Protein AF-L8FRH4-F1 (afdb_monomer)

Foldseek 3Di:
DDDPDDDDDDDDDDDQVVQQVVLVVQQCVVCVVVVNNVDDFQDQVSRGDRPPCVVVDDDDDDDPPPCSLVRVQSRLVSCVVSVHDDDDDCPPCSCCVPPDDLVPDADDDPPDPRHDDDDLLVQDDALVSLLVVLCVVQPADPDDDCLVSVLVSQLLSQLVRLVCVVPVPDDPVNSVCLVVHDVVSSLVSCPPHPNNVSSPD

Structure (mmCIF, N/CA/C/O backbone):
data_AF-L8FRH4-F1
#
_entry.id   AF-L8FRH4-F1
#
loop_
_atom_site.group_PDB
_atom_site.id
_atom_site.type_symbol
_atom_site.label_atom_id
_atom_site.label_alt_id
_atom_site.label_comp_id
_atom_site.label_asym_id
_atom_site.label_entity_id
_atom_site.label_seq_id
_atom_site.pdbx_PDB_ins_code
_atom_site.Cartn_x
_atom_site.Cartn_y
_atom_site.Cartn_z
_atom_site.occupancy
_atom_site.B_iso_or_equiv
_atom_site.auth_seq_id
_atom_site.auth_comp_id
_atom_site.auth_asym_id
_atom_site.auth_atom_id
_atom_site.pdbx_PDB_model_num
ATOM 1 N N . SER A 1 1 ? -3.762 -0.281 49.188 1.00 48.38 1 SER A N 1
ATOM 2 C CA . SER A 1 1 ? -3.835 1.192 49.119 1.00 48.38 1 SER A CA 1
ATOM 3 C C . SER A 1 1 ? -3.535 1.611 47.685 1.00 48.38 1 SER A C 1
ATOM 5 O O . SER A 1 1 ? -2.410 1.413 47.249 1.00 48.38 1 SER A O 1
ATOM 7 N N . LYS A 1 2 ? -4.530 2.051 46.896 1.00 48.25 2 LYS A N 1
ATOM 8 C CA . LYS A 1 2 ? -4.264 2.587 45.548 1.00 48.25 2 LYS A CA 1
ATOM 9 C C . LYS A 1 2 ? -3.825 4.042 45.715 1.00 48.25 2 LYS A C 1
ATOM 11 O O . LYS A 1 2 ? -4.606 4.845 46.220 1.00 48.25 2 LYS A O 1
ATOM 16 N N . LEU A 1 3 ? -2.588 4.352 45.328 1.00 56.59 3 LEU A N 1
ATOM 17 C CA . LEU A 1 3 ? -2.083 5.722 45.231 1.00 56.59 3 LEU A CA 1
ATOM 18 C C . LEU A 1 3 ? -3.053 6.544 44.367 1.00 56.59 3 LEU A C 1
ATOM 20 O O . LEU A 1 3 ? -3.199 6.285 43.175 1.00 56.59 3 LEU A O 1
ATOM 24 N N . LYS A 1 4 ? -3.758 7.502 44.979 1.00 60.47 4 LYS A N 1
ATOM 25 C CA . LYS A 1 4 ? -4.548 8.508 44.258 1.00 60.47 4 LYS A CA 1
ATOM 26 C C . LYS A 1 4 ? -3.627 9.677 43.938 1.00 60.47 4 LYS A C 1
ATOM 28 O O . LYS A 1 4 ? -3.476 10.593 44.742 1.00 60.47 4 LYS A O 1
ATOM 33 N N . THR A 1 5 ? -2.992 9.627 42.778 1.00 64.50 5 THR A N 1
ATOM 34 C CA . THR A 1 5 ? -2.176 10.733 42.274 1.00 64.50 5 THR A CA 1
ATOM 35 C C . THR A 1 5 ? -3.086 11.711 41.533 1.00 64.50 5 THR A C 1
ATOM 37 O O . THR A 1 5 ? -3.782 11.321 40.598 1.00 64.50 5 THR A O 1
ATOM 40 N N . ARG A 1 6 ? -3.121 12.981 41.954 1.00 76.25 6 ARG A N 1
ATOM 41 C CA . ARG A 1 6 ? -3.832 14.047 41.231 1.00 76.25 6 ARG A CA 1
ATOM 42 C C . ARG A 1 6 ? -3.021 14.410 39.990 1.00 76.25 6 ARG A C 1
ATOM 44 O O . ARG A 1 6 ? -1.936 14.971 40.114 1.00 76.25 6 ARG A O 1
ATOM 51 N N . GLN A 1 7 ? -3.540 14.098 38.809 1.00 72.88 7 GLN A N 1
ATOM 52 C CA . GLN A 1 7 ? -2.925 14.506 37.552 1.00 72.88 7 GLN A CA 1
ATOM 53 C C . GLN A 1 7 ? -3.159 16.001 37.316 1.00 72.88 7 GLN A C 1
ATOM 55 O O . GLN A 1 7 ? -4.272 16.496 37.483 1.00 72.88 7 GLN A O 1
ATOM 60 N N . ILE A 1 8 ? -2.095 16.726 36.970 1.00 81.00 8 ILE A N 1
ATOM 61 C CA . ILE A 1 8 ? -2.138 18.180 36.753 1.00 81.00 8 ILE A CA 1
ATOM 62 C C . ILE A 1 8 ? -1.987 18.499 35.259 1.00 81.00 8 ILE A C 1
ATOM 64 O O . ILE A 1 8 ? -2.719 19.341 34.747 1.00 81.00 8 ILE A O 1
ATOM 68 N N . ARG A 1 9 ? -1.063 17.824 34.556 1.00 82.44 9 ARG A N 1
ATOM 69 C CA . ARG A 1 9 ? -0.807 17.910 33.102 1.00 82.44 9 ARG A CA 1
ATOM 70 C C . ARG A 1 9 ? -0.171 16.600 32.605 1.00 82.44 9 ARG A C 1
ATOM 72 O O . ARG A 1 9 ? 0.294 15.812 33.425 1.00 82.44 9 ARG A O 1
ATOM 79 N N . GLY A 1 10 ? -0.099 16.405 31.287 1.00 88.06 10 GLY A N 1
ATOM 80 C CA . GLY A 1 10 ? 0.594 15.275 30.650 1.00 88.06 10 GLY A CA 1
ATOM 81 C C . GLY A 1 10 ? -0.319 14.094 30.312 1.00 88.06 10 GLY A C 1
ATOM 82 O O . GLY A 1 10 ? -1.538 14.233 30.314 1.00 88.06 10 GLY A O 1
ATOM 83 N N . GLN A 1 11 ? 0.281 12.942 30.009 1.00 89.44 11 GLN A N 1
ATOM 84 C CA . GLN A 1 11 ? -0.436 11.736 29.585 1.00 89.44 11 GLN A CA 1
ATOM 85 C C . GLN A 1 11 ? -1.199 11.081 30.742 1.00 89.44 11 GLN A C 1
ATOM 87 O O . GLN A 1 11 ? -0.669 10.928 31.844 1.00 89.44 11 GLN A O 1
ATOM 92 N N . THR A 1 12 ? -2.432 10.661 30.463 1.00 89.38 12 THR A N 1
ATOM 93 C CA . THR A 1 12 ? -3.276 9.890 31.382 1.00 89.38 12 THR A CA 1
ATOM 94 C C . THR A 1 12 ? -3.222 8.419 31.007 1.00 89.38 12 THR A C 1
ATOM 96 O O . THR A 1 12 ? -3.372 8.074 29.838 1.00 89.38 12 THR A O 1
ATOM 99 N N . VAL A 1 13 ? -3.075 7.540 31.996 1.00 90.50 13 VAL A N 1
ATOM 100 C CA . VAL A 1 13 ? -3.270 6.100 31.800 1.00 90.50 13 VAL A CA 1
ATOM 101 C C . VAL A 1 13 ? -4.691 5.747 32.213 1.00 90.50 13 VAL A C 1
ATOM 103 O O . VAL A 1 13 ? -5.107 6.035 33.335 1.00 90.50 13 VAL A O 1
ATOM 106 N N . THR A 1 14 ? -5.425 5.105 31.312 1.00 92.88 14 THR A N 1
ATOM 107 C CA . THR A 1 14 ? -6.801 4.654 31.531 1.00 92.88 14 THR A CA 1
ATOM 108 C C . THR A 1 14 ? -6.961 3.199 31.085 1.00 92.88 14 THR A C 1
ATOM 110 O O . THR A 1 14 ? -6.046 2.611 30.505 1.00 92.88 14 THR A O 1
ATOM 113 N N . SER A 1 15 ? -8.099 2.581 31.391 1.00 94.81 15 SER A N 1
ATOM 114 C CA . SER A 1 15 ? -8.408 1.242 30.888 1.00 94.81 15 SER A CA 1
ATOM 115 C C . SER A 1 15 ? -8.890 1.311 29.437 1.00 94.81 15 SER A C 1
ATOM 117 O O . SER A 1 15 ? -9.538 2.278 29.042 1.00 94.81 15 SER A O 1
ATOM 119 N N . ALA A 1 16 ? -8.630 0.266 28.647 1.00 93.94 16 ALA A N 1
ATOM 120 C CA . ALA A 1 16 ? -9.078 0.219 27.253 1.00 93.94 16 ALA A CA 1
ATOM 121 C C . ALA A 1 16 ? -10.604 0.407 27.086 1.00 93.94 16 ALA A C 1
ATOM 123 O O . ALA A 1 16 ? -10.993 1.185 26.219 1.00 93.94 16 ALA A O 1
ATOM 124 N N . PRO A 1 17 ? -11.483 -0.188 27.925 1.00 96.25 17 PRO A N 1
ATOM 125 C CA . PRO A 1 17 ? -12.922 0.062 27.823 1.00 96.25 17 PRO A CA 1
ATOM 126 C C . PRO A 1 17 ? -13.312 1.516 28.100 1.00 96.25 17 PRO A C 1
ATOM 128 O O . PRO A 1 17 ? -14.238 2.026 27.475 1.00 96.25 17 PRO A O 1
ATOM 131 N N . LEU A 1 18 ? -12.622 2.187 29.031 1.00 96.12 18 LEU A N 1
ATOM 132 C CA . LEU A 1 18 ? -12.903 3.589 29.331 1.00 96.12 18 LEU A CA 1
ATOM 133 C C . LEU A 1 18 ? -12.416 4.493 28.194 1.00 96.12 18 LEU A C 1
ATOM 135 O O . LEU A 1 18 ? -13.183 5.337 27.750 1.00 96.12 18 LEU A O 1
ATOM 139 N N . LEU A 1 19 ? -11.216 4.240 27.655 1.00 96.38 19 LEU A N 1
ATOM 140 C CA . LEU A 1 19 ? -10.713 4.939 26.469 1.00 96.38 19 LEU A CA 1
ATOM 141 C C . LEU A 1 19 ? -11.666 4.786 25.279 1.00 96.38 19 LEU A C 1
ATOM 143 O O . LEU A 1 19 ? -12.035 5.774 24.657 1.00 96.38 19 LEU A O 1
ATOM 147 N N . ALA A 1 20 ? -12.103 3.560 24.981 1.00 97.31 20 ALA A N 1
ATOM 148 C CA . ALA A 1 20 ? -13.035 3.310 23.886 1.00 97.31 20 ALA A CA 1
ATOM 149 C C . ALA A 1 20 ? -14.359 4.063 24.079 1.00 97.31 20 ALA A C 1
ATOM 151 O O . ALA A 1 20 ? -14.899 4.603 23.113 1.00 97.31 20 ALA A O 1
ATOM 152 N N . ARG A 1 21 ? -14.864 4.142 25.319 1.00 97.50 21 ARG A N 1
ATOM 153 C CA . ARG A 1 21 ? -16.069 4.915 25.643 1.00 97.50 21 ARG A CA 1
ATOM 154 C C . ARG A 1 21 ? -15.860 6.412 25.415 1.00 97.50 21 ARG A C 1
ATOM 156 O O . ARG A 1 21 ? -16.662 7.018 24.717 1.00 97.50 21 ARG A O 1
ATOM 163 N N . GLU A 1 22 ? -14.778 6.975 25.949 1.00 97.19 22 GLU A N 1
ATOM 164 C CA . GLU A 1 22 ? -14.433 8.398 25.810 1.00 97.19 22 GLU A CA 1
ATOM 165 C C . GLU A 1 22 ? -14.269 8.798 24.338 1.00 97.19 22 GLU A C 1
ATOM 167 O O . GLU A 1 22 ? -14.835 9.796 23.898 1.00 97.19 22 GLU A O 1
ATOM 172 N N . VAL A 1 23 ? -13.563 7.984 23.546 1.00 97.44 23 VAL A N 1
ATOM 173 C CA . VAL A 1 23 ? -13.393 8.239 22.109 1.00 97.44 23 VAL A CA 1
ATOM 174 C C . VAL A 1 23 ? -14.716 8.093 21.355 1.00 97.44 23 VAL A C 1
ATOM 176 O O . VAL A 1 23 ? -14.996 8.880 20.459 1.00 97.44 23 VAL A O 1
ATOM 179 N N . THR A 1 24 ? -15.574 7.138 21.723 1.00 97.12 24 THR A N 1
ATOM 180 C CA . THR A 1 24 ? -16.900 6.989 21.094 1.00 97.12 24 THR A CA 1
ATOM 181 C C . THR A 1 24 ? -17.807 8.188 21.384 1.00 97.12 24 THR A C 1
ATOM 183 O O . THR A 1 24 ? -18.502 8.666 20.483 1.00 97.12 24 THR A O 1
ATOM 186 N N . GLU A 1 25 ? -17.800 8.685 22.625 1.00 97.25 25 GLU A N 1
ATOM 187 C CA . GLU A 1 25 ? -18.523 9.898 23.027 1.00 97.25 25 GLU A CA 1
ATOM 188 C C . GLU A 1 25 ? -18.024 11.105 22.213 1.00 97.25 25 GLU A C 1
ATOM 190 O O . GLU A 1 25 ? -18.827 11.751 21.536 1.00 97.25 25 GLU A O 1
ATOM 195 N N . PHE A 1 26 ? -16.704 11.317 22.163 1.00 97.50 26 PHE A N 1
ATOM 196 C CA . PHE A 1 26 ? -16.072 12.362 21.348 1.00 97.50 26 PHE A CA 1
ATOM 197 C C . PHE A 1 26 ? -16.442 12.254 19.860 1.00 97.50 26 PHE A C 1
ATOM 199 O O . PHE A 1 26 ? -16.903 13.224 19.260 1.00 97.50 26 PHE A O 1
ATOM 206 N N . ASN A 1 27 ? -16.322 11.064 19.265 1.00 97.56 27 ASN A N 1
ATOM 207 C CA . ASN A 1 27 ? -16.656 10.840 17.857 1.00 97.56 27 ASN A CA 1
ATOM 208 C C . ASN A 1 27 ? -18.128 11.139 17.562 1.00 97.56 27 ASN A C 1
ATOM 210 O O . ASN A 1 27 ? -18.445 11.663 16.497 1.00 97.56 27 ASN A O 1
ATOM 214 N N . THR A 1 28 ? -19.031 10.824 18.494 1.00 96.56 28 THR A N 1
ATOM 215 C CA . THR A 1 28 ? -20.467 11.105 18.350 1.00 96.56 28 THR A CA 1
ATOM 216 C C . THR A 1 28 ? -20.746 12.607 18.362 1.00 96.56 28 THR A C 1
ATOM 218 O O . THR A 1 28 ? -21.589 13.088 17.598 1.00 96.56 28 THR A O 1
ATOM 221 N N . GLU A 1 29 ? -20.065 13.355 19.229 1.00 96.88 29 GLU A N 1
ATOM 222 C CA . GLU A 1 29 ? -20.174 14.814 19.294 1.00 96.88 29 GLU A CA 1
ATOM 223 C C . GLU A 1 29 ? -19.614 15.471 18.029 1.00 96.88 29 GLU A C 1
ATOM 225 O O . GLU A 1 29 ? -20.302 16.293 17.417 1.00 96.88 29 GLU A O 1
ATOM 230 N N . GLU A 1 30 ? -18.437 15.044 17.568 1.00 97.88 30 GLU A N 1
ATOM 231 C CA . GLU A 1 30 ? -17.817 15.564 16.346 1.00 97.88 30 GLU A CA 1
ATOM 232 C C . GLU A 1 30 ? -18.623 15.220 15.089 1.00 97.88 30 GLU A C 1
ATOM 234 O O . GLU A 1 30 ? -18.858 16.095 14.254 1.00 97.88 30 GLU A O 1
ATOM 239 N N . ALA A 1 31 ? -19.150 13.995 14.985 1.00 96.94 31 ALA A N 1
ATOM 240 C CA . ALA A 1 31 ? -20.033 13.592 13.891 1.00 96.94 31 ALA A CA 1
ATOM 241 C C . ALA A 1 31 ? -21.267 14.500 13.790 1.00 96.94 31 ALA A C 1
ATOM 243 O O . ALA A 1 31 ? -21.667 14.886 12.689 1.00 96.94 31 ALA A O 1
ATOM 244 N N . LYS A 1 32 ? -21.860 14.883 14.930 1.00 96.50 32 LYS A N 1
ATOM 245 C CA . LYS A 1 32 ? -22.976 15.842 14.971 1.00 96.50 32 LYS A CA 1
ATOM 246 C C . LYS A 1 32 ? -22.515 17.248 14.599 1.00 96.50 32 LYS A C 1
ATOM 248 O O . LYS A 1 32 ? -23.153 17.888 13.767 1.00 96.50 32 LYS A O 1
ATOM 253 N N . ARG A 1 33 ? -21.408 17.717 15.183 1.00 97.25 33 ARG A N 1
ATOM 254 C CA . ARG A 1 33 ? -20.850 19.059 14.955 1.00 97.25 33 ARG A CA 1
ATOM 255 C C . ARG A 1 33 ? -20.497 19.296 13.485 1.00 97.25 33 ARG A C 1
ATOM 257 O O . ARG A 1 33 ? -20.708 20.395 12.978 1.00 97.25 33 ARG A O 1
ATOM 264 N N . LEU A 1 34 ? -19.983 18.270 12.810 1.00 97.12 34 LEU A N 1
ATOM 265 C CA . LEU A 1 34 ? -19.559 18.298 11.407 1.00 97.12 34 LEU A CA 1
ATOM 266 C C . LEU A 1 34 ? -20.636 17.804 10.428 1.00 97.12 34 LEU A C 1
ATOM 268 O O . LEU A 1 34 ? -20.374 17.739 9.230 1.00 97.12 34 LEU A O 1
ATOM 272 N N . ASN A 1 35 ? -21.838 17.468 10.911 1.00 96.62 35 ASN A N 1
ATOM 273 C CA . ASN A 1 35 ? -22.948 16.947 10.107 1.00 96.62 35 ASN A CA 1
ATOM 274 C C . ASN A 1 35 ? -22.578 15.697 9.271 1.00 96.62 35 ASN A C 1
ATOM 276 O O . ASN A 1 35 ? -22.924 15.585 8.094 1.00 96.62 35 ASN A O 1
ATOM 280 N N . ARG A 1 36 ? -21.866 14.745 9.891 1.00 95.69 36 ARG A N 1
ATOM 281 C CA . ARG A 1 36 ? -21.460 13.440 9.326 1.00 95.69 36 ARG A CA 1
ATOM 282 C C . ARG A 1 36 ? -21.995 12.272 10.183 1.00 95.69 36 ARG A C 1
ATOM 284 O O . ARG A 1 36 ? -21.198 11.490 10.700 1.00 95.69 36 ARG A O 1
ATOM 291 N N . PRO A 1 37 ? -23.325 12.122 10.361 1.00 90.81 37 PRO A N 1
ATOM 292 C CA . PRO A 1 37 ? -23.914 11.119 11.263 1.00 90.81 37 PRO A CA 1
ATOM 293 C C . PRO A 1 37 ? -23.633 9.656 10.877 1.00 90.81 37 PRO A C 1
ATOM 295 O O . PRO A 1 37 ? -23.763 8.768 11.711 1.00 90.81 37 PRO A O 1
ATOM 298 N N . GLN A 1 38 ? -23.242 9.408 9.630 1.00 89.31 38 GLN A N 1
ATOM 299 C CA . GLN A 1 38 ? -22.872 8.103 9.085 1.00 89.31 38 GLN A CA 1
ATOM 300 C C . GLN A 1 38 ? -21.382 7.758 9.252 1.00 89.31 38 GLN A C 1
ATOM 302 O O . GLN A 1 38 ? -20.936 6.745 8.721 1.00 89.31 38 GLN A O 1
ATOM 307 N N . HIS A 1 39 ? -20.589 8.597 9.928 1.00 90.50 39 HIS A N 1
ATOM 308 C CA . HIS A 1 39 ? -19.176 8.306 10.166 1.00 90.50 39 HIS A CA 1
ATOM 309 C C . HIS A 1 39 ? -19.017 7.060 11.051 1.00 90.50 39 HIS A C 1
ATOM 311 O O . HIS A 1 39 ? -19.551 6.998 12.159 1.00 90.50 39 HIS A O 1
ATOM 317 N N . ILE A 1 40 ? -18.243 6.087 10.568 1.00 92.69 40 ILE A N 1
ATOM 318 C CA . ILE A 1 40 ? -17.877 4.872 11.298 1.00 92.69 40 ILE A CA 1
ATOM 319 C C . ILE A 1 40 ? -16.362 4.901 11.492 1.00 92.69 40 ILE A C 1
ATOM 321 O O . ILE A 1 40 ? -15.607 4.786 10.529 1.00 92.69 40 ILE A O 1
ATOM 325 N N . ALA A 1 41 ? -15.910 5.045 12.737 1.00 94.62 41 ALA A N 1
ATOM 326 C CA . ALA A 1 41 ? -14.485 5.052 13.043 1.00 94.62 41 ALA A CA 1
ATOM 327 C C . ALA A 1 41 ? -13.870 3.659 12.844 1.00 94.62 41 ALA A C 1
ATOM 329 O O . ALA A 1 41 ? -14.470 2.637 13.191 1.00 94.62 41 ALA A O 1
ATOM 330 N N . ALA A 1 42 ? -12.644 3.622 12.319 1.00 95.44 42 ALA A N 1
ATOM 331 C CA . ALA A 1 42 ? -11.871 2.386 12.260 1.00 95.44 42 ALA A CA 1
ATOM 332 C C . ALA A 1 42 ? -11.451 2.030 13.686 1.00 95.44 42 ALA A C 1
ATOM 334 O O . ALA A 1 42 ? -11.430 2.896 14.564 1.00 95.44 42 ALA A O 1
ATOM 335 N N . LYS A 1 43 ? -11.119 0.768 13.935 1.00 96.44 43 LYS A N 1
ATOM 336 C CA . LYS A 1 43 ? -10.760 0.292 15.268 1.00 96.44 43 LYS A CA 1
ATOM 337 C C . LYS A 1 43 ? -9.411 -0.403 15.240 1.00 96.44 43 LYS A C 1
ATOM 339 O O . LYS A 1 43 ? -9.192 -1.325 14.457 1.00 96.44 43 LYS A O 1
ATOM 344 N N . LEU A 1 44 ? -8.537 -0.011 16.161 1.00 96.19 44 LEU A N 1
ATOM 345 C CA . LEU A 1 44 ? -7.306 -0.727 16.468 1.00 96.19 44 LEU A CA 1
ATOM 346 C C . LEU A 1 44 ? -7.513 -1.502 17.769 1.00 96.19 44 LEU A C 1
ATOM 348 O O . LEU A 1 44 ? -7.590 -0.918 18.845 1.00 96.19 44 LEU A O 1
ATOM 352 N N . VAL A 1 45 ? -7.607 -2.831 17.672 1.00 94.56 45 VAL A N 1
ATOM 353 C CA . VAL A 1 45 ? -7.850 -3.716 18.830 1.00 94.56 45 VAL A CA 1
ATOM 354 C C . VAL A 1 45 ? -9.074 -3.268 19.645 1.00 94.56 45 VAL A C 1
ATOM 356 O O . VAL A 1 45 ? -8.994 -3.041 20.847 1.00 94.56 45 VAL A O 1
ATOM 359 N N . ASP A 1 46 ? -10.212 -3.124 18.965 1.00 93.19 46 ASP A N 1
ATOM 360 C CA . ASP A 1 46 ? -11.509 -2.747 19.552 1.00 93.19 46 ASP A CA 1
ATOM 361 C C . ASP A 1 46 ? -11.586 -1.313 20.120 1.00 93.19 46 ASP A C 1
ATOM 363 O O . ASP A 1 46 ? -12.643 -0.898 20.596 1.00 93.19 46 ASP A O 1
ATOM 367 N N . VAL A 1 47 ? -10.512 -0.522 20.017 1.00 96.44 47 VAL A N 1
ATOM 368 C CA . VAL A 1 47 ? -10.511 0.910 20.345 1.00 96.44 47 VA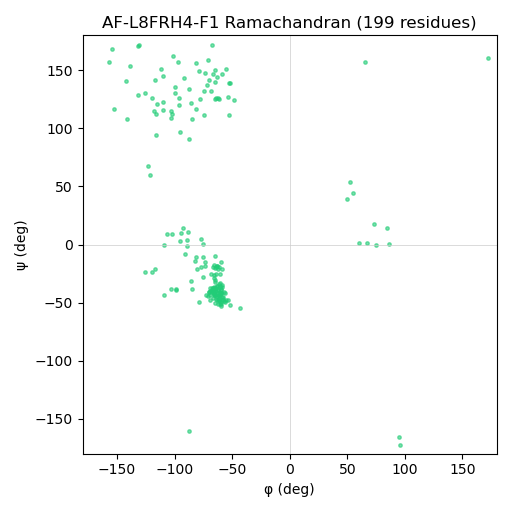L A CA 1
ATOM 369 C C . VAL A 1 47 ? -10.728 1.713 19.059 1.00 96.44 47 VAL A C 1
ATOM 371 O O . VAL A 1 47 ? -9.916 1.582 18.140 1.00 96.44 47 VAL A O 1
ATOM 374 N N . PRO A 1 48 ? -11.798 2.524 18.951 1.00 97.38 48 PRO A N 1
ATOM 375 C CA . PRO A 1 48 ? -12.009 3.371 17.784 1.00 97.38 48 PRO A CA 1
ATOM 376 C C . PRO A 1 48 ? -10.932 4.455 17.691 1.00 97.38 48 PRO A C 1
ATOM 378 O O . PRO A 1 48 ? -10.474 4.972 18.710 1.00 97.38 48 PRO A O 1
ATOM 381 N N . TYR A 1 49 ? -10.559 4.827 16.470 1.00 97.38 49 TYR A N 1
ATOM 382 C CA . TYR A 1 49 ? -9.801 6.052 16.232 1.00 97.38 49 TYR A CA 1
ATOM 383 C C . TYR A 1 49 ? -10.656 7.271 16.599 1.00 97.38 49 TYR A C 1
ATOM 385 O O . TYR A 1 49 ? -11.856 7.274 16.304 1.00 97.38 49 TYR A O 1
ATOM 393 N N . PRO A 1 50 ? -10.076 8.309 17.225 1.00 97.19 50 PRO A N 1
ATOM 394 C CA . PRO A 1 50 ? -10.719 9.613 17.303 1.00 97.19 50 PRO A CA 1
ATOM 395 C C . PRO A 1 50 ? -11.074 10.147 15.912 1.00 97.19 50 PRO A C 1
ATOM 397 O O . PRO A 1 50 ? -10.404 9.828 14.932 1.00 97.19 50 PRO A O 1
ATOM 400 N N . PHE A 1 51 ? -12.125 10.955 15.837 1.00 96.56 51 PHE A N 1
ATOM 401 C CA . PHE A 1 51 ? -12.728 11.420 14.592 1.00 96.56 51 PHE A CA 1
ATOM 402 C C . PHE A 1 51 ? -11.693 11.955 13.584 1.00 96.56 51 PHE A C 1
ATOM 404 O O . PHE A 1 51 ? -10.924 12.855 13.913 1.00 96.56 51 PHE A O 1
ATOM 411 N N . ASP A 1 52 ? -11.689 11.387 12.372 1.00 93.56 52 ASP A N 1
ATOM 412 C CA . ASP A 1 52 ? -10.777 11.671 11.246 1.00 93.56 52 ASP A CA 1
ATOM 413 C C . ASP A 1 52 ? -9.269 11.423 11.508 1.00 93.56 52 ASP A C 1
ATOM 415 O O . ASP A 1 52 ? -8.449 11.587 10.601 1.00 93.56 52 ASP A O 1
ATOM 419 N N . THR A 1 53 ? -8.870 10.959 12.698 1.00 95.81 53 THR A N 1
ATOM 420 C CA . THR A 1 53 ? -7.449 10.702 13.013 1.00 95.81 53 THR A CA 1
ATOM 421 C C . THR A 1 53 ? -6.904 9.428 12.373 1.00 95.81 53 THR A C 1
ATOM 423 O O . THR A 1 53 ? -5.689 9.236 12.330 1.00 95.81 53 THR A O 1
ATOM 426 N N . GLU A 1 54 ? -7.751 8.566 11.800 1.00 92.06 54 GLU A N 1
ATOM 427 C CA . GLU A 1 54 ? -7.281 7.426 11.003 1.00 92.06 54 GLU A CA 1
ATOM 428 C C . GLU A 1 54 ? -6.419 7.856 9.797 1.00 92.06 54 GLU A C 1
ATOM 430 O O . GLU A 1 54 ? -5.624 7.062 9.290 1.00 92.06 54 GLU A O 1
ATOM 435 N N . MET A 1 55 ? -6.539 9.116 9.361 1.00 91.44 55 MET A N 1
ATOM 436 C CA . MET A 1 55 ? -5.758 9.699 8.267 1.00 91.44 55 MET A CA 1
ATOM 437 C C . MET A 1 55 ? -4.363 10.174 8.706 1.00 91.44 55 MET A C 1
ATOM 439 O O . MET A 1 55 ? -3.524 10.460 7.855 1.00 91.44 55 MET A O 1
ATOM 443 N N . GLU A 1 56 ? -4.082 10.227 10.011 1.00 95.50 56 GLU A N 1
ATOM 444 C CA . GLU A 1 56 ? -2.827 10.752 10.577 1.00 95.50 56 GLU A CA 1
ATOM 445 C C . GLU A 1 56 ? -1.711 9.697 10.700 1.00 95.50 56 GLU A C 1
ATOM 447 O O . GLU A 1 56 ? -0.661 9.947 11.292 1.00 95.50 56 GLU A O 1
ATOM 452 N N . HIS A 1 57 ? -1.912 8.525 10.092 1.00 95.19 57 HIS A N 1
ATOM 453 C CA . HIS A 1 57 ? -1.056 7.341 10.191 1.00 95.19 57 HIS A CA 1
ATOM 454 C C . HIS A 1 57 ? -1.010 6.714 11.597 1.00 95.19 57 HIS A C 1
ATOM 456 O O . HIS A 1 57 ? -1.278 7.325 12.624 1.00 95.19 57 HIS A O 1
ATOM 462 N N . THR A 1 58 ? -0.668 5.427 11.659 1.00 95.31 58 THR A N 1
ATOM 463 C CA . THR A 1 58 ? -0.523 4.688 12.921 1.00 95.31 58 THR A CA 1
ATOM 464 C C . THR A 1 58 ? 0.786 3.922 12.929 1.00 95.31 58 THR A C 1
ATOM 466 O O . THR A 1 58 ? 1.066 3.149 12.015 1.00 95.31 58 THR A O 1
ATOM 469 N N . LEU A 1 59 ? 1.564 4.093 13.998 1.00 96.31 59 LEU A N 1
ATOM 470 C CA . LEU A 1 59 ? 2.785 3.334 14.236 1.00 96.31 59 LEU A CA 1
ATOM 471 C C . LEU A 1 59 ? 2.539 2.257 15.302 1.00 96.31 59 LEU A C 1
ATOM 473 O O . LEU A 1 59 ? 2.303 2.567 16.468 1.00 96.31 59 LEU A O 1
ATOM 477 N N . VAL A 1 60 ? 2.642 0.984 14.911 1.00 95.56 60 VAL A N 1
ATOM 478 C CA . VAL A 1 60 ? 2.532 -0.164 15.826 1.00 95.56 60 VAL A CA 1
ATOM 479 C C . VAL A 1 60 ? 3.929 -0.713 16.128 1.00 95.56 60 VAL A C 1
ATOM 481 O O . VAL A 1 60 ? 4.578 -1.293 15.259 1.00 95.56 60 VAL A O 1
ATOM 484 N N . VAL A 1 61 ? 4.391 -0.566 17.373 1.00 96.25 61 VAL A N 1
ATOM 485 C CA . VAL A 1 61 ? 5.729 -1.001 17.821 1.00 96.25 61 VAL A CA 1
ATOM 486 C C . VAL A 1 61 ? 5.612 -2.081 18.893 1.00 96.25 61 VAL A C 1
ATOM 488 O O . VAL A 1 61 ? 4.754 -2.018 19.767 1.00 96.25 61 VAL A O 1
ATOM 491 N N . GLY A 1 62 ? 6.498 -3.075 18.851 1.00 95.19 62 GLY A N 1
ATOM 492 C CA . GLY A 1 62 ? 6.572 -4.130 19.861 1.00 95.19 62 GLY A CA 1
ATOM 493 C C . GLY A 1 62 ? 7.548 -5.239 19.475 1.00 95.19 62 GLY A C 1
ATOM 494 O O . GLY A 1 62 ? 7.887 -5.395 18.299 1.00 95.19 62 GLY A O 1
ATOM 495 N N . GLY A 1 63 ? 7.998 -6.026 20.453 1.00 96.69 63 GLY A N 1
ATOM 496 C CA . GLY A 1 63 ? 8.894 -7.164 20.222 1.00 96.69 63 GLY A CA 1
ATOM 497 C C . GLY A 1 63 ? 8.237 -8.322 19.448 1.00 96.69 63 GLY A C 1
ATOM 498 O O . GLY A 1 63 ? 7.026 -8.308 19.193 1.00 96.69 63 GLY A O 1
ATOM 499 N N . PRO A 1 64 ? 9.007 -9.343 19.037 1.00 94.69 64 PRO A N 1
ATOM 500 C CA . PRO A 1 64 ? 8.442 -10.598 18.539 1.00 94.69 64 PRO A CA 1
ATOM 501 C C . PRO A 1 64 ? 7.432 -11.184 19.538 1.00 94.69 64 PRO A C 1
ATOM 503 O O . PRO A 1 64 ? 7.634 -11.103 20.746 1.00 94.69 64 PRO A O 1
ATOM 506 N N . GLY A 1 65 ? 6.313 -11.722 19.047 1.00 94.00 65 GLY A N 1
ATOM 507 C CA . GLY A 1 65 ? 5.263 -12.299 19.899 1.00 94.00 65 GLY A CA 1
ATOM 508 C C . GLY A 1 65 ? 4.376 -11.295 20.654 1.00 94.00 65 GLY A C 1
ATOM 509 O O . GLY A 1 65 ? 3.441 -11.712 21.326 1.00 94.00 65 GLY A O 1
ATOM 510 N N . SER A 1 66 ? 4.584 -9.979 20.515 1.00 95.88 66 SER A N 1
ATOM 511 C CA . SER A 1 66 ? 3.803 -8.962 21.247 1.00 95.88 66 SER A CA 1
ATOM 512 C C . SER A 1 66 ? 2.390 -8.700 20.697 1.00 95.88 66 SER A C 1
ATOM 514 O O . SER A 1 66 ? 1.736 -7.758 21.133 1.00 95.88 66 SER A O 1
ATOM 516 N N . GLY A 1 67 ? 1.937 -9.458 19.693 1.00 95.69 67 GLY A N 1
ATOM 517 C CA . GLY A 1 67 ? 0.595 -9.313 19.114 1.00 95.69 67 GLY A CA 1
ATOM 518 C C . GLY A 1 67 ? 0.430 -8.249 18.020 1.00 95.69 67 GLY A C 1
ATOM 519 O O . GLY A 1 67 ? -0.702 -7.947 17.663 1.00 95.69 67 GLY A O 1
ATOM 520 N N . LYS A 1 68 ? 1.509 -7.704 17.434 1.00 96.75 68 LYS A N 1
ATOM 521 C CA . LYS A 1 68 ? 1.412 -6.715 16.331 1.00 96.75 68 LYS A CA 1
ATOM 522 C C . LYS A 1 68 ? 0.557 -7.212 15.160 1.00 96.75 68 LYS A C 1
ATOM 524 O O . LYS A 1 68 ? -0.341 -6.513 14.714 1.00 96.75 68 LYS A O 1
ATOM 529 N N . THR A 1 69 ? 0.801 -8.443 14.715 1.00 95.62 69 THR A N 1
ATOM 530 C CA . THR A 1 69 ? 0.018 -9.093 13.656 1.00 95.62 69 THR A CA 1
ATOM 531 C C . THR A 1 69 ? -1.455 -9.214 14.029 1.00 95.62 69 THR A C 1
ATOM 533 O O . THR A 1 69 ? -2.310 -8.920 13.209 1.00 95.62 69 THR A O 1
ATOM 536 N N . VAL A 1 70 ? -1.757 -9.571 15.282 1.00 96.12 70 VAL A N 1
ATOM 537 C CA . VAL A 1 70 ? -3.138 -9.668 15.780 1.00 96.12 70 VAL A CA 1
ATOM 538 C C . VAL A 1 70 ? -3.822 -8.298 15.772 1.00 96.12 70 VAL A C 1
ATOM 540 O O . VAL A 1 70 ? -5.005 -8.198 15.457 1.00 96.12 70 VAL A O 1
ATOM 543 N N . ALA A 1 71 ? -3.088 -7.228 16.091 1.00 96.81 71 ALA A N 1
ATOM 544 C CA . ALA A 1 71 ? -3.614 -5.870 16.015 1.00 96.81 71 ALA A CA 1
ATOM 545 C C . ALA A 1 71 ? -3.926 -5.448 14.571 1.00 96.81 71 ALA A C 1
ATOM 547 O O . ALA A 1 71 ? -4.994 -4.890 14.326 1.00 96.81 71 ALA A O 1
ATOM 548 N N . LEU A 1 72 ? -3.039 -5.764 13.622 1.00 96.94 72 LEU A N 1
ATOM 549 C CA . LEU A 1 72 ? -3.259 -5.506 12.196 1.00 96.94 72 LEU A CA 1
ATOM 550 C C . LEU A 1 72 ? -4.401 -6.355 11.618 1.00 96.94 72 LEU A C 1
ATOM 552 O O . LEU A 1 72 ? -5.216 -5.821 10.875 1.00 96.94 72 LEU A O 1
ATOM 556 N N . ASP A 1 73 ? -4.525 -7.627 12.015 1.00 96.25 73 ASP A N 1
ATOM 557 C CA . ASP A 1 73 ? -5.651 -8.495 11.633 1.00 96.25 73 ASP A CA 1
ATOM 558 C C . ASP A 1 73 ? -6.994 -7.847 12.007 1.00 96.25 73 ASP A C 1
ATOM 560 O O . ASP A 1 73 ? -7.903 -7.760 11.182 1.00 96.25 73 ASP A O 1
ATOM 564 N N . LYS A 1 74 ? -7.113 -7.338 13.241 1.00 96.75 74 LYS A N 1
ATOM 565 C CA . LYS A 1 74 ? -8.325 -6.639 13.698 1.00 96.75 74 LYS A CA 1
ATOM 566 C C . LYS A 1 74 ? -8.568 -5.326 12.952 1.00 96.75 74 LYS A C 1
ATOM 568 O O . LYS A 1 74 ? -9.718 -4.999 12.671 1.00 96.75 74 LYS A O 1
ATOM 573 N N . LEU A 1 75 ? -7.507 -4.587 12.627 1.00 97.12 75 LEU A N 1
ATOM 574 C CA . LEU A 1 75 ? -7.622 -3.348 11.860 1.00 97.12 75 LEU A CA 1
ATOM 575 C C . LEU A 1 75 ? -8.129 -3.615 10.435 1.00 97.12 75 LEU A C 1
ATOM 577 O O . LEU A 1 75 ? -9.032 -2.9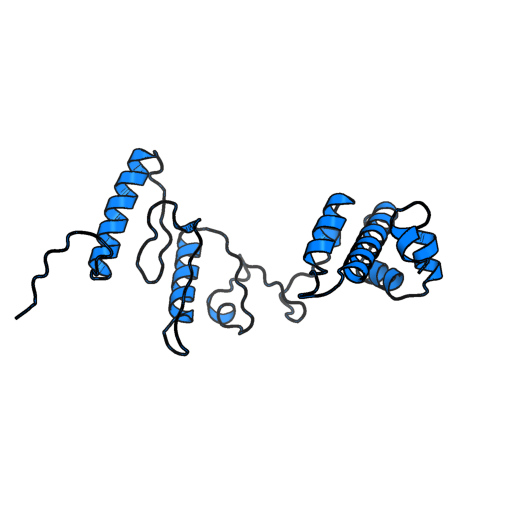18 9.983 1.00 97.12 75 LEU A O 1
ATOM 581 N N . ILE A 1 76 ? -7.618 -4.651 9.759 1.00 96.94 76 ILE A N 1
ATOM 582 C CA . ILE A 1 76 ? -8.088 -5.065 8.425 1.00 96.94 76 ILE A CA 1
ATOM 583 C C . ILE A 1 76 ? -9.584 -5.390 8.463 1.00 96.94 76 ILE A C 1
ATOM 585 O O . ILE A 1 76 ? -10.340 -4.884 7.634 1.00 96.94 76 ILE A O 1
ATOM 589 N N . LEU A 1 77 ? -10.035 -6.167 9.454 1.00 96.00 77 LEU A N 1
ATOM 590 C CA . LEU A 1 77 ? -11.461 -6.468 9.625 1.00 96.00 77 LEU A CA 1
ATOM 591 C C . LEU A 1 77 ? -12.294 -5.197 9.831 1.00 96.00 77 LEU A C 1
ATOM 593 O O . LEU A 1 77 ? -13.354 -5.062 9.228 1.00 96.00 77 LEU A O 1
ATOM 597 N N . SER A 1 78 ? -11.801 -4.244 10.627 1.00 96.19 78 SER A N 1
ATOM 598 C CA . SER A 1 78 ? -12.488 -2.966 10.837 1.00 96.19 78 SER A CA 1
ATOM 599 C C . SER A 1 78 ? -12.562 -2.110 9.568 1.00 96.19 78 SER A C 1
ATOM 601 O O . SER A 1 78 ? -13.573 -1.444 9.356 1.00 96.19 78 SER A O 1
ATOM 603 N N . ILE A 1 79 ? -11.522 -2.118 8.730 1.00 95.75 79 ILE A N 1
ATOM 604 C CA . ILE A 1 79 ? -11.511 -1.427 7.431 1.00 95.75 79 ILE A CA 1
ATOM 605 C C . ILE A 1 79 ? -12.544 -2.067 6.491 1.00 95.75 79 ILE A C 1
ATOM 607 O O . ILE A 1 79 ? -13.325 -1.351 5.866 1.00 95.75 79 ILE A O 1
ATOM 611 N N . ARG A 1 80 ? -12.620 -3.405 6.452 1.00 94.69 80 ARG A N 1
ATOM 612 C CA . ARG A 1 80 ? -13.630 -4.122 5.653 1.00 94.69 80 ARG A CA 1
ATOM 613 C C . ARG A 1 80 ? -15.055 -3.867 6.143 1.00 94.69 80 ARG A C 1
ATOM 615 O O . ARG A 1 80 ? -15.930 -3.637 5.319 1.00 94.69 80 ARG A O 1
ATOM 622 N N . GLU A 1 81 ? -15.286 -3.851 7.458 1.00 93.75 81 GLU A N 1
ATOM 623 C CA . GLU A 1 81 ? -16.597 -3.529 8.053 1.00 93.75 81 GLU A CA 1
ATOM 624 C C . GLU A 1 81 ? -17.078 -2.126 7.647 1.00 93.75 81 GLU A C 1
ATOM 626 O O . GLU A 1 81 ? -18.267 -1.918 7.414 1.00 93.75 81 GLU A O 1
ATOM 631 N N . ARG A 1 82 ? -16.148 -1.174 7.504 1.00 93.88 82 ARG A N 1
ATOM 632 C CA . ARG A 1 82 ? -16.428 0.182 7.007 1.00 93.88 82 ARG A CA 1
ATOM 633 C C . ARG A 1 82 ? -16.706 0.243 5.499 1.00 93.88 82 ARG A C 1
ATOM 635 O O . ARG A 1 82 ? -17.209 1.260 5.032 1.00 93.88 82 ARG A O 1
ATOM 642 N N . GLY A 1 83 ? -16.382 -0.808 4.743 1.00 93.75 83 GLY A N 1
ATOM 643 C CA . GLY A 1 83 ? -16.412 -0.800 3.278 1.00 93.75 83 GLY A CA 1
ATOM 644 C C . GLY A 1 83 ? -15.265 -0.006 2.644 1.00 93.75 83 GLY A C 1
ATOM 645 O O . GLY A 1 83 ? -15.346 0.358 1.470 1.00 93.75 83 GLY A O 1
ATOM 646 N N . ASP A 1 84 ? -14.207 0.275 3.407 1.00 94.88 84 ASP A N 1
ATOM 647 C CA . ASP A 1 84 ? -13.052 1.026 2.927 1.00 94.88 84 ASP A CA 1
ATOM 648 C C . ASP A 1 84 ? -12.086 0.135 2.137 1.00 94.88 84 ASP A C 1
ATOM 650 O O . ASP A 1 84 ? -12.016 -1.085 2.307 1.00 94.88 84 ASP A O 1
ATOM 654 N N . ARG A 1 85 ? -11.293 0.770 1.270 1.00 95.62 85 ARG A N 1
ATOM 655 C CA . ARG A 1 85 ? -10.228 0.110 0.507 1.00 95.62 85 ARG A CA 1
ATOM 656 C C . ARG A 1 85 ? -8.903 0.185 1.255 1.00 95.62 85 ARG A C 1
ATOM 658 O O . ARG A 1 85 ? -8.574 1.210 1.845 1.00 95.62 85 ARG A O 1
ATOM 665 N N . GLY A 1 86 ? -8.110 -0.877 1.159 1.00 94.94 86 GLY A N 1
ATOM 666 C CA . GLY A 1 86 ? -6.764 -0.934 1.720 1.00 94.94 86 GLY A CA 1
ATOM 667 C C . GLY A 1 86 ? -5.779 -1.610 0.774 1.00 94.94 86 GLY A C 1
ATOM 668 O O . GLY A 1 86 ? -6.161 -2.448 -0.037 1.00 94.94 86 GLY A O 1
ATOM 669 N N . ILE A 1 87 ? -4.503 -1.249 0.900 1.00 97.25 87 ILE A N 1
ATOM 670 C CA . ILE A 1 87 ? -3.383 -1.969 0.288 1.00 97.25 87 ILE A CA 1
ATOM 671 C C . ILE A 1 87 ? -2.619 -2.635 1.428 1.00 97.25 87 ILE A C 1
ATOM 673 O O . ILE A 1 87 ? -2.163 -1.955 2.349 1.00 97.25 87 ILE A O 1
ATOM 677 N N . VAL A 1 88 ? -2.482 -3.959 1.371 1.00 96.81 88 VAL A N 1
ATOM 678 C CA . VAL A 1 88 ? -1.764 -4.741 2.382 1.00 96.81 88 VAL A CA 1
ATOM 679 C C . VAL A 1 88 ? -0.474 -5.270 1.769 1.00 96.81 88 VAL A C 1
ATOM 681 O O . VAL A 1 88 ? -0.500 -6.074 0.843 1.00 96.81 88 VAL A O 1
ATOM 684 N N . TYR A 1 89 ? 0.664 -4.821 2.296 1.00 96.44 89 TYR A N 1
ATOM 685 C CA . TYR A 1 89 ? 1.966 -5.395 1.967 1.00 96.44 89 TYR A CA 1
ATOM 686 C C . TYR A 1 89 ? 2.219 -6.614 2.862 1.00 96.44 89 TYR A C 1
ATOM 688 O O . TYR A 1 89 ? 2.439 -6.461 4.064 1.00 96.44 89 TYR A O 1
ATOM 696 N N . ASP A 1 90 ? 2.156 -7.814 2.280 1.00 96.44 90 ASP A N 1
ATOM 697 C CA . ASP A 1 90 ? 2.162 -9.089 3.012 1.00 96.44 90 ASP A CA 1
ATOM 698 C C . ASP A 1 90 ? 3.309 -10.027 2.579 1.00 96.44 90 ASP A C 1
ATOM 700 O O . ASP A 1 90 ? 3.065 -11.074 1.977 1.00 96.44 90 ASP A O 1
ATOM 704 N N . PRO A 1 91 ? 4.579 -9.678 2.857 1.00 93.12 91 PRO A N 1
ATOM 705 C CA . PRO A 1 91 ? 5.724 -10.493 2.442 1.00 93.12 91 PRO A CA 1
ATOM 706 C C . PRO A 1 91 ? 5.782 -11.862 3.139 1.00 93.12 91 PRO A C 1
ATOM 708 O O . PRO A 1 91 ? 6.324 -12.807 2.580 1.00 93.12 91 PRO A O 1
ATOM 711 N N . GLU A 1 92 ? 5.210 -11.973 4.341 1.00 92.62 92 GLU A N 1
ATOM 712 C CA . GLU A 1 92 ? 5.208 -13.199 5.153 1.00 92.62 92 GLU A CA 1
ATOM 713 C C . GLU A 1 92 ? 3.934 -14.041 4.952 1.00 92.62 92 GLU A C 1
ATOM 715 O O . GLU A 1 92 ? 3.676 -14.959 5.732 1.00 92.62 92 GLU A O 1
ATOM 720 N N . LEU A 1 93 ? 3.099 -13.703 3.958 1.00 93.12 93 LEU A N 1
ATOM 721 C CA . LEU A 1 93 ? 1.839 -14.395 3.635 1.00 93.12 93 LEU A CA 1
ATOM 722 C C . LEU A 1 93 ? 0.936 -14.614 4.860 1.00 93.12 93 LEU A C 1
ATOM 724 O O . LEU A 1 93 ? 0.318 -15.664 5.046 1.00 93.12 93 LEU A O 1
ATOM 728 N N . THR A 1 94 ? 0.891 -13.623 5.739 1.00 95.06 94 THR A N 1
ATOM 729 C CA . 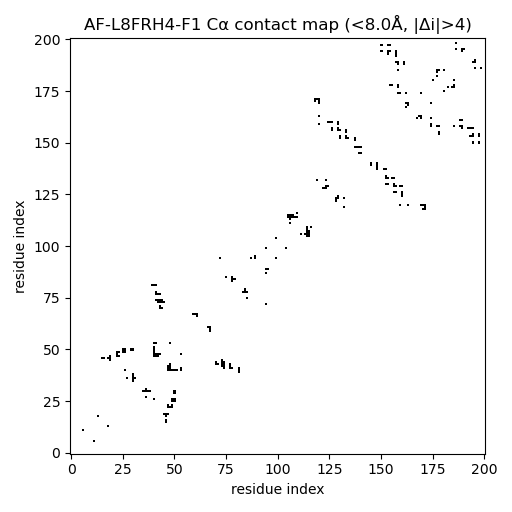THR A 1 94 ? 0.188 -13.678 7.018 1.00 95.06 94 THR A CA 1
ATOM 730 C C . THR A 1 94 ? -1.283 -13.292 6.889 1.00 95.06 94 THR A C 1
ATOM 732 O O . THR A 1 94 ? -2.120 -13.788 7.653 1.00 95.06 94 THR A O 1
ATOM 735 N N . PHE A 1 95 ? -1.597 -12.403 5.949 1.00 96.94 95 PHE A N 1
ATOM 736 C CA . PHE A 1 95 ? -2.915 -11.801 5.776 1.00 96.94 95 PHE A CA 1
ATOM 737 C C . PHE A 1 95 ? -3.681 -12.416 4.608 1.00 96.94 95 PHE A C 1
ATOM 739 O O . PHE A 1 95 ? -4.880 -12.652 4.757 1.00 96.94 95 PHE A O 1
ATOM 746 N N . ILE A 1 96 ? -3.011 -12.743 3.496 1.00 95.62 96 ILE A N 1
ATOM 747 C CA . ILE A 1 96 ? -3.650 -13.370 2.326 1.00 95.62 96 ILE A CA 1
ATOM 748 C C . ILE A 1 96 ? -4.464 -14.616 2.723 1.00 95.62 96 ILE A C 1
ATOM 750 O O . ILE A 1 96 ? -5.653 -14.642 2.415 1.00 95.62 96 ILE A O 1
ATOM 754 N N . PRO A 1 97 ? -3.930 -15.611 3.466 1.00 95.12 97 PRO A N 1
ATOM 755 C CA . PRO A 1 97 ? -4.696 -16.814 3.809 1.00 95.12 97 PRO A CA 1
ATOM 756 C C . PRO A 1 97 ? -5.923 -16.565 4.696 1.00 95.12 97 PRO A C 1
ATOM 758 O O . PRO A 1 97 ? -6.785 -17.433 4.797 1.00 95.12 97 PRO A O 1
ATOM 761 N N . LYS A 1 98 ? -5.976 -15.422 5.390 1.00 95.75 98 LYS A N 1
ATOM 762 C CA . LYS A 1 98 ? -7.043 -15.090 6.343 1.00 95.75 98 LYS A CA 1
ATOM 763 C C . LYS A 1 98 ? -8.112 -14.189 5.745 1.00 95.75 98 LYS A C 1
ATOM 765 O O . LYS A 1 98 ? -9.277 -14.326 6.101 1.00 95.75 98 LYS A O 1
ATOM 770 N N . HIS A 1 99 ? -7.699 -13.232 4.917 1.00 96.19 99 HIS A N 1
ATOM 771 C CA . HIS A 1 99 ? -8.543 -12.107 4.524 1.00 96.19 99 HIS A CA 1
ATOM 772 C C . HIS A 1 99 ? -8.838 -12.064 3.026 1.00 96.19 99 HIS A C 1
ATOM 774 O O . HIS A 1 99 ? -9.830 -11.444 2.666 1.00 96.19 99 HIS A O 1
ATOM 780 N N . PHE A 1 100 ? -8.038 -12.704 2.166 1.00 96.56 100 PHE A N 1
ATOM 781 C CA . PHE A 1 100 ? -8.240 -12.618 0.717 1.00 96.56 100 PHE A CA 1
ATOM 782 C C . PHE A 1 100 ? -9.595 -13.198 0.290 1.00 96.56 100 PHE A C 1
ATOM 784 O O . PHE A 1 100 ? -9.901 -14.357 0.576 1.00 96.56 100 PHE A O 1
ATOM 791 N N . ASP A 1 101 ? -10.361 -12.393 -0.437 1.00 96.50 101 ASP A N 1
ATOM 792 C CA . ASP A 1 101 ? -11.597 -12.769 -1.113 1.00 96.50 101 ASP A CA 1
ATOM 793 C C . ASP A 1 101 ? -11.430 -12.566 -2.633 1.00 96.50 101 ASP A C 1
ATOM 795 O O . ASP A 1 101 ? -11.263 -11.425 -3.072 1.00 96.50 101 ASP A O 1
ATOM 799 N N . PRO A 1 102 ? -11.466 -13.633 -3.456 1.00 96.00 102 PRO A N 1
ATOM 800 C CA . PRO A 1 102 ? -11.284 -13.519 -4.905 1.00 96.00 102 PRO A CA 1
ATOM 801 C C . PRO A 1 102 ? -12.373 -12.700 -5.612 1.00 96.00 102 PRO A C 1
ATOM 803 O O . PRO A 1 102 ? -12.140 -12.251 -6.733 1.00 96.00 102 PRO A O 1
ATOM 806 N N . GLU A 1 103 ? -13.534 -12.488 -4.987 1.00 96.19 103 GLU A N 1
ATOM 807 C CA . GLU A 1 103 ? -14.618 -11.692 -5.574 1.00 96.19 103 GLU A CA 1
ATOM 808 C C . GLU A 1 103 ? -14.390 -10.180 -5.409 1.00 96.19 103 GLU A C 1
ATOM 810 O O . GLU A 1 103 ? -14.970 -9.382 -6.149 1.00 96.19 103 GLU A O 1
ATOM 815 N N . THR A 1 104 ? -13.556 -9.761 -4.447 1.00 95.69 104 THR A N 1
ATOM 816 C CA . THR A 1 104 ? -13.361 -8.336 -4.118 1.00 95.69 104 THR A CA 1
ATOM 817 C C . THR A 1 104 ? -11.915 -7.863 -4.148 1.00 95.69 104 THR A C 1
ATOM 819 O O . THR A 1 104 ? -11.675 -6.662 -4.304 1.00 95.69 104 THR A O 1
ATOM 822 N N . ASP A 1 105 ? -10.954 -8.770 -3.985 1.00 97.31 105 ASP A N 1
ATOM 823 C CA . ASP A 1 105 ? -9.560 -8.433 -3.724 1.00 97.31 105 ASP A CA 1
ATOM 824 C C . ASP A 1 105 ? -8.657 -8.793 -4.911 1.00 97.31 105 ASP A C 1
ATOM 826 O O . ASP A 1 105 ? -8.894 -9.740 -5.658 1.00 97.31 105 ASP A O 1
ATOM 830 N N . VAL A 1 106 ? -7.561 -8.047 -5.058 1.00 96.56 106 VAL A N 1
ATOM 831 C CA . VAL A 1 106 ? -6.547 -8.279 -6.093 1.00 96.56 106 VAL A CA 1
ATOM 832 C C . VAL A 1 106 ? -5.210 -8.567 -5.422 1.00 96.56 106 VAL A C 1
ATOM 834 O O . VAL A 1 106 ? -4.729 -7.776 -4.611 1.00 96.56 106 VAL A O 1
ATOM 837 N N . ILE A 1 107 ? -4.593 -9.692 -5.781 1.00 96.75 107 ILE A N 1
ATOM 838 C CA . ILE A 1 107 ? -3.209 -10.007 -5.410 1.00 96.75 107 ILE A CA 1
ATOM 839 C C . ILE A 1 107 ? -2.293 -9.411 -6.473 1.00 96.75 107 ILE A C 1
ATOM 841 O O . ILE A 1 107 ? -2.543 -9.604 -7.652 1.00 96.75 107 ILE A O 1
ATOM 845 N N . ILE A 1 108 ? -1.223 -8.723 -6.071 1.00 95.25 108 ILE A N 1
ATOM 846 C CA . ILE A 1 108 ? -0.165 -8.271 -6.985 1.00 95.25 108 ILE A CA 1
ATOM 847 C C . ILE A 1 108 ? 1.127 -8.982 -6.586 1.00 95.25 108 ILE A C 1
ATOM 849 O O . ILE A 1 108 ? 1.833 -8.551 -5.673 1.00 95.25 108 ILE A O 1
ATOM 853 N N . ASN A 1 109 ? 1.405 -10.107 -7.244 1.00 94.62 109 ASN A N 1
ATOM 854 C CA . ASN A 1 109 ? 2.595 -10.923 -7.017 1.00 94.62 109 ASN A CA 1
ATOM 855 C C . ASN A 1 109 ? 2.946 -11.694 -8.303 1.00 94.62 109 ASN A C 1
ATOM 857 O O . ASN A 1 109 ? 2.171 -12.559 -8.702 1.00 94.62 109 ASN A O 1
ATOM 861 N N . PRO A 1 110 ? 4.114 -11.458 -8.933 1.00 92.38 110 PRO A N 1
ATOM 862 C CA . PRO A 1 110 ? 4.484 -12.129 -10.183 1.00 92.38 110 PRO A CA 1
ATOM 863 C C . PRO A 1 110 ? 4.670 -13.652 -10.054 1.00 92.38 110 PRO A C 1
ATOM 865 O O . PRO A 1 110 ? 4.816 -14.326 -11.068 1.00 92.38 110 PRO A O 1
ATOM 868 N N . PHE A 1 111 ? 4.685 -14.192 -8.832 1.00 92.50 111 PHE A N 1
ATOM 869 C CA . PHE A 1 111 ? 4.814 -15.625 -8.549 1.00 92.50 111 PHE A CA 1
ATOM 870 C C . PHE A 1 111 ? 3.507 -16.275 -8.069 1.00 92.50 111 PHE A C 1
ATOM 872 O O . PHE A 1 111 ? 3.534 -17.409 -7.594 1.00 92.50 111 PHE A O 1
ATOM 879 N N . ASP A 1 112 ? 2.382 -15.563 -8.138 1.00 94.38 112 ASP A N 1
ATOM 880 C CA . ASP A 1 112 ? 1.064 -16.078 -7.765 1.00 94.38 112 ASP A CA 1
ATOM 881 C C . ASP A 1 112 ? 0.162 -16.139 -9.000 1.00 94.38 112 ASP A C 1
ATOM 883 O O . ASP A 1 112 ? -0.114 -15.109 -9.612 1.00 94.38 112 ASP A O 1
ATOM 887 N N . ASP A 1 113 ? -0.334 -17.329 -9.345 1.00 94.81 113 ASP A N 1
ATOM 888 C CA . ASP A 1 113 ? -1.178 -17.551 -10.532 1.00 94.81 113 ASP A CA 1
ATOM 889 C C . ASP A 1 113 ? -2.495 -16.755 -10.504 1.00 94.81 113 ASP A C 1
ATOM 891 O O . ASP A 1 113 ? -3.130 -16.556 -11.539 1.00 94.81 113 ASP A O 1
ATOM 895 N N . ARG A 1 114 ? -2.927 -16.295 -9.323 1.00 95.25 114 ARG A N 1
ATOM 896 C CA . ARG A 1 114 ? -4.127 -15.458 -9.158 1.00 95.25 114 ARG A CA 1
ATOM 897 C C . ARG A 1 114 ? -3.853 -13.984 -9.449 1.00 95.25 114 ARG A C 1
ATOM 899 O O . ARG A 1 114 ? -4.799 -13.206 -9.558 1.00 95.25 114 ARG A O 1
ATOM 906 N N . SER A 1 115 ? -2.583 -13.580 -9.514 1.00 95.75 115 SER A N 1
ATOM 907 C CA . SER A 1 115 ? -2.201 -12.198 -9.789 1.00 95.75 115 SER A CA 1
ATOM 908 C C . SER A 1 115 ? -2.551 -11.843 -11.234 1.00 95.75 115 SER A C 1
ATOM 910 O O . SER A 1 115 ? -2.174 -12.576 -12.151 1.00 95.75 115 SER A O 1
ATOM 912 N N . PRO A 1 116 ? -3.199 -10.693 -11.491 1.00 92.94 116 PRO A N 1
ATOM 913 C CA . PRO A 1 116 ? -3.308 -10.200 -12.847 1.00 92.94 116 PRO A CA 1
ATOM 914 C C . PRO A 1 116 ? -1.912 -9.849 -13.366 1.00 92.94 116 PRO A C 1
ATOM 916 O O . PRO A 1 116 ? -1.018 -9.449 -12.609 1.00 92.94 116 PRO A O 1
ATOM 919 N N . SER A 1 117 ? -1.728 -9.969 -14.679 1.00 91.19 117 SER A N 1
ATOM 920 C CA . SER A 1 117 ? -0.543 -9.422 -15.331 1.00 91.19 117 SER A CA 1
ATOM 921 C C . SER A 1 117 ? -0.567 -7.902 -15.208 1.00 91.19 117 SER A C 1
ATOM 923 O O . SER A 1 117 ? -1.533 -7.255 -15.608 1.00 91.19 117 SER A O 1
ATOM 925 N N . TRP A 1 118 ? 0.506 -7.331 -14.673 1.00 92.44 118 TRP A N 1
ATOM 926 C CA . TRP A 1 118 ? 0.702 -5.889 -14.613 1.00 92.44 118 TRP A CA 1
ATOM 927 C C . TRP A 1 118 ? 1.828 -5.471 -15.561 1.00 92.44 118 TRP A C 1
ATOM 929 O O . TRP A 1 118 ? 2.807 -6.194 -15.744 1.00 92.44 118 TRP A O 1
ATOM 939 N N . SER A 1 119 ? 1.679 -4.295 -16.163 1.00 93.75 119 SER A N 1
ATOM 940 C CA . SER A 1 119 ? 2.661 -3.670 -17.042 1.00 93.75 119 SER A CA 1
ATOM 941 C C . SER A 1 119 ? 2.652 -2.162 -16.793 1.00 93.75 119 SER A C 1
ATOM 943 O O . SER A 1 119 ? 1.565 -1.592 -16.676 1.00 93.75 119 SER A O 1
ATOM 945 N N . PRO A 1 120 ? 3.811 -1.479 -16.784 1.00 94.75 120 PRO A N 1
ATOM 946 C CA . PRO A 1 120 ? 3.863 -0.027 -16.598 1.00 94.75 120 PRO A CA 1
ATOM 947 C C . PRO A 1 120 ? 3.134 0.750 -17.709 1.00 94.75 120 PRO A C 1
ATOM 949 O O . PRO A 1 120 ? 2.683 1.870 -17.484 1.00 94.75 120 PRO A O 1
ATOM 952 N N . PHE A 1 121 ? 2.926 0.132 -18.878 1.00 95.81 121 PHE A N 1
ATOM 953 C CA . PHE A 1 121 ? 2.112 0.684 -19.969 1.00 95.81 121 PHE A CA 1
ATOM 954 C C . PHE A 1 121 ? 0.617 0.813 -19.612 1.00 95.81 121 PHE A C 1
ATOM 956 O O . PHE A 1 121 ? -0.131 1.555 -20.262 1.00 95.81 121 PHE A O 1
ATOM 963 N N . PHE A 1 122 ? 0.151 0.113 -18.573 1.00 93.69 122 PHE A N 1
ATOM 964 C CA . PHE A 1 122 ? -1.210 0.276 -18.066 1.00 93.69 122 PHE A CA 1
ATOM 965 C C . PHE A 1 122 ? -1.370 1.570 -17.265 1.00 93.69 122 PHE A C 1
ATOM 967 O O . PHE A 1 122 ? -2.443 2.169 -17.348 1.00 93.69 122 PHE A O 1
ATOM 974 N N . ASP A 1 123 ? -0.296 2.056 -16.639 1.00 93.94 123 ASP A N 1
ATOM 975 C CA . ASP A 1 123 ? -0.326 3.202 -15.727 1.00 93.94 123 ASP A CA 1
ATOM 976 C C . ASP A 1 123 ? 0.106 4.519 -16.389 1.00 93.94 123 ASP A C 1
ATOM 978 O O . ASP A 1 123 ? -0.502 5.548 -16.116 1.00 93.94 123 ASP A O 1
ATOM 982 N N . ALA A 1 124 ? 1.115 4.503 -17.268 1.00 96.31 124 ALA A N 1
ATOM 983 C CA . ALA A 1 124 ? 1.630 5.710 -17.924 1.00 96.31 124 ALA A CA 1
ATOM 984 C C . ALA A 1 124 ? 1.084 5.886 -19.354 1.00 96.31 124 ALA A C 1
ATOM 986 O O . ALA A 1 124 ? 1.106 4.952 -20.168 1.00 96.31 124 ALA A O 1
ATOM 987 N N . LYS A 1 125 ? 0.581 7.087 -19.659 1.00 92.56 125 LYS A N 1
ATOM 988 C CA . LYS A 1 125 ? -0.013 7.479 -20.952 1.00 92.56 125 LYS A CA 1
ATOM 989 C C . LYS A 1 125 ? 0.715 8.630 -21.630 1.00 92.56 125 LYS A C 1
ATOM 991 O O . LYS A 1 125 ? 0.620 8.761 -22.844 1.00 92.56 125 LYS A O 1
ATOM 996 N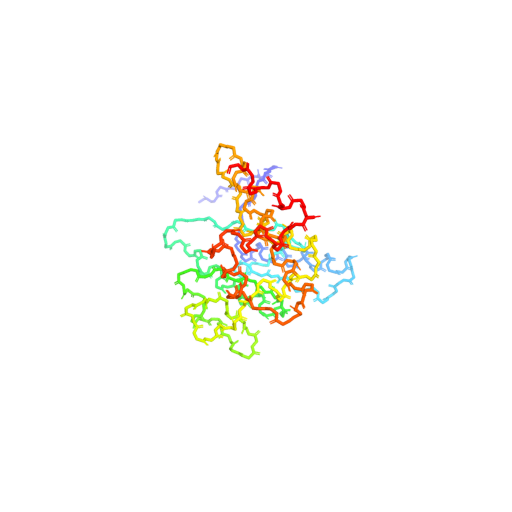 N . ASP A 1 126 ? 1.429 9.449 -20.868 1.00 94.81 126 ASP A N 1
ATOM 997 C CA . ASP A 1 126 ? 2.268 10.518 -21.399 1.00 94.81 126 ASP A CA 1
ATOM 998 C C . ASP A 1 126 ? 3.675 10.494 -20.790 1.00 94.81 126 ASP A C 1
ATOM 1000 O O . ASP A 1 126 ? 3.978 9.744 -19.858 1.00 94.81 126 ASP A O 1
ATOM 1004 N N . HIS A 1 127 ? 4.565 11.317 -21.343 1.00 93.38 127 HIS A N 1
ATOM 1005 C CA . HIS A 1 127 ? 5.961 11.378 -20.910 1.00 93.38 127 HIS A CA 1
ATOM 1006 C C . HIS A 1 127 ? 6.122 11.788 -19.432 1.00 93.38 127 HIS A C 1
ATOM 1008 O O . HIS A 1 127 ? 6.999 11.269 -18.744 1.00 93.38 127 HIS A O 1
ATOM 1014 N N . VAL A 1 128 ? 5.240 12.642 -18.902 1.00 95.88 128 VAL A N 1
ATOM 1015 C CA . VAL A 1 128 ? 5.288 13.071 -17.494 1.00 95.88 128 VAL A CA 1
ATOM 1016 C C . VAL A 1 128 ? 4.927 11.912 -16.566 1.00 95.88 128 VAL A C 1
ATOM 1018 O O . VAL A 1 128 ? 5.539 11.742 -15.508 1.00 95.88 128 VAL A O 1
ATOM 1021 N N . GLU A 1 129 ? 3.942 11.101 -16.941 1.00 97.31 129 GLU A N 1
ATOM 1022 C CA . GLU A 1 129 ? 3.583 9.886 -16.211 1.00 97.31 129 GLU A CA 1
ATOM 1023 C C . GLU A 1 129 ? 4.688 8.828 -16.279 1.00 97.31 129 GLU A C 1
ATOM 1025 O O . GLU A 1 129 ? 4.998 8.221 -15.250 1.00 97.31 129 GLU A O 1
ATOM 1030 N N . TRP A 1 130 ? 5.35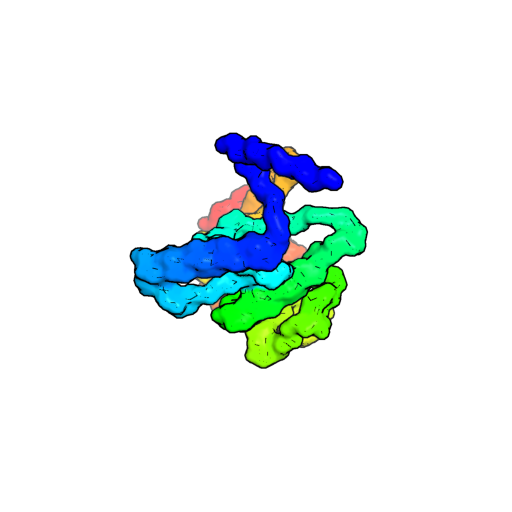3 8.672 -17.428 1.00 97.38 130 TRP A N 1
ATOM 1031 C CA . TRP A 1 130 ? 6.535 7.813 -17.554 1.00 97.38 130 TRP A CA 1
ATOM 1032 C C . TRP A 1 130 ? 7.687 8.263 -16.656 1.00 97.38 130 TRP A C 1
ATOM 1034 O O . TRP A 1 130 ? 8.278 7.433 -15.961 1.00 97.38 130 TRP A O 1
ATOM 1044 N N . ASP A 1 131 ? 7.966 9.565 -16.593 1.00 95.75 131 ASP A N 1
ATOM 1045 C CA . ASP A 1 131 ? 8.982 10.113 -15.693 1.00 95.75 131 ASP A CA 1
ATOM 1046 C C . ASP A 1 131 ? 8.624 9.858 -14.222 1.00 95.75 131 ASP A C 1
ATOM 1048 O O . ASP A 1 131 ? 9.479 9.433 -13.438 1.00 95.75 131 ASP A O 1
ATOM 1052 N N . ARG A 1 132 ? 7.360 10.052 -13.824 1.00 96.62 132 ARG A N 1
ATOM 1053 C CA . ARG A 1 132 ? 6.895 9.742 -12.457 1.00 96.62 132 ARG A CA 1
ATOM 1054 C C . ARG A 1 132 ? 7.054 8.258 -12.132 1.00 96.62 132 ARG A C 1
ATOM 1056 O O . ARG A 1 132 ? 7.564 7.918 -11.061 1.00 96.62 132 ARG A O 1
ATOM 1063 N N . LEU A 1 133 ? 6.659 7.383 -13.053 1.00 96.94 133 LEU A N 1
ATOM 1064 C CA . LEU A 1 133 ? 6.774 5.937 -12.892 1.00 96.94 133 LEU A CA 1
ATOM 1065 C C . LEU A 1 133 ? 8.246 5.507 -12.797 1.00 96.94 133 LEU A C 1
ATOM 1067 O O . LEU A 1 133 ? 8.599 4.715 -11.921 1.00 96.94 133 LEU A O 1
ATOM 1071 N N . ALA A 1 134 ? 9.135 6.107 -13.594 1.00 96.69 134 ALA A N 1
ATOM 1072 C CA . ALA A 1 134 ? 10.575 5.876 -13.518 1.00 96.69 134 ALA A CA 1
ATOM 1073 C C . ALA A 1 134 ? 11.159 6.261 -12.144 1.00 96.69 134 ALA A C 1
ATOM 1075 O O . ALA A 1 134 ? 11.949 5.506 -11.578 1.00 96.69 134 ALA A O 1
ATOM 1076 N N . HIS A 1 135 ? 10.744 7.382 -11.545 1.00 95.19 135 HIS A N 1
ATOM 1077 C CA . HIS A 1 135 ? 11.151 7.733 -10.172 1.00 95.19 135 HIS A CA 1
ATOM 1078 C C . HIS A 1 135 ? 10.606 6.747 -9.124 1.00 95.19 135 HIS A C 1
ATOM 1080 O O . HIS A 1 135 ? 11.238 6.496 -8.093 1.00 95.19 135 HIS A O 1
ATOM 1086 N N . GLY A 1 136 ? 9.438 6.159 -9.390 1.00 94.12 136 GLY A N 1
ATOM 1087 C CA . GLY A 1 136 ? 8.866 5.079 -8.593 1.00 94.12 136 GLY A CA 1
ATOM 1088 C C . GLY A 1 136 ? 9.724 3.811 -8.612 1.00 94.12 136 GLY A C 1
ATOM 1089 O O . GLY A 1 136 ? 10.012 3.274 -7.538 1.00 94.12 136 GLY A O 1
ATOM 1090 N N . LEU A 1 137 ? 10.148 3.377 -9.802 1.00 94.50 137 LEU A N 1
ATOM 1091 C CA . LEU A 1 137 ? 10.883 2.129 -10.040 1.00 94.50 137 LEU A CA 1
ATOM 1092 C C . LEU A 1 137 ? 12.372 2.219 -9.684 1.00 94.50 137 LEU A C 1
ATOM 1094 O O . LEU A 1 137 ? 12.901 1.368 -8.970 1.00 94.50 137 LEU A O 1
ATOM 1098 N N . PHE A 1 138 ? 13.053 3.258 -10.161 1.00 94.88 138 PHE A N 1
ATOM 1099 C CA . PHE A 1 138 ? 14.483 3.454 -9.947 1.00 94.88 138 PHE A CA 1
ATOM 1100 C C . PHE A 1 138 ? 14.662 4.378 -8.747 1.00 94.88 138 PHE A C 1
ATOM 1102 O O . PHE A 1 138 ? 14.539 5.593 -8.884 1.00 94.88 138 PHE A O 1
ATOM 1109 N N . LYS A 1 139 ? 14.897 3.825 -7.551 1.00 93.44 139 LYS A N 1
ATOM 1110 C CA . LYS A 1 139 ? 15.111 4.618 -6.327 1.00 93.44 139 LYS A CA 1
ATOM 1111 C C . LYS A 1 139 ? 16.489 5.272 -6.323 1.00 93.44 139 LYS A C 1
ATOM 1113 O O . LYS A 1 139 ? 17.447 4.691 -6.823 1.00 93.44 139 LYS A O 1
ATOM 1118 N N . ASP A 1 140 ? 16.580 6.456 -5.720 1.00 92.19 140 ASP A N 1
ATOM 1119 C CA . ASP A 1 140 ? 17.871 7.114 -5.514 1.00 92.19 140 ASP A CA 1
ATOM 1120 C C . ASP A 1 140 ? 18.807 6.232 -4.674 1.00 92.19 140 ASP A C 1
ATOM 1122 O O . ASP A 1 140 ? 18.349 5.505 -3.779 1.00 92.19 140 ASP A O 1
ATOM 1126 N N . PRO A 1 141 ? 20.125 6.291 -4.930 1.00 90.31 141 PRO A N 1
ATOM 1127 C CA . PRO A 1 141 ? 21.083 5.586 -4.102 1.00 90.31 141 PRO A CA 1
ATOM 1128 C C . PRO A 1 141 ? 21.047 6.149 -2.674 1.00 90.31 141 PRO A C 1
ATOM 1130 O O . PRO A 1 141 ? 20.888 7.349 -2.459 1.00 90.31 141 PRO A O 1
ATOM 1133 N N . LYS A 1 142 ? 21.232 5.280 -1.670 1.00 90.88 142 LYS A N 1
ATOM 1134 C CA . LYS A 1 142 ? 21.265 5.701 -0.253 1.00 90.88 142 LYS A CA 1
ATOM 1135 C C . LYS A 1 142 ? 22.395 6.699 0.042 1.00 90.88 142 LYS A C 1
ATOM 1137 O O . LYS A 1 142 ? 22.314 7.443 1.015 1.00 90.88 142 LYS A O 1
ATOM 1142 N N . SER A 1 143 ? 23.453 6.675 -0.763 1.00 91.12 143 SER A N 1
ATOM 1143 C CA . SER A 1 143 ? 24.576 7.606 -0.736 1.00 91.12 143 SER A CA 1
ATOM 1144 C C . SER A 1 143 ? 25.276 7.627 -2.099 1.00 91.12 143 SER A C 1
ATOM 1146 O O . SER A 1 143 ? 25.197 6.659 -2.853 1.00 91.12 143 SER A O 1
ATOM 1148 N N . GLY A 1 144 ? 25.994 8.712 -2.397 1.00 90.75 144 GLY A N 1
ATOM 1149 C CA . GLY A 1 144 ? 26.728 8.877 -3.657 1.00 90.75 144 GLY A CA 1
ATOM 1150 C C . GLY A 1 144 ? 25.955 9.649 -4.729 1.00 90.75 144 GLY A C 1
ATOM 1151 O O . GLY A 1 144 ? 24.911 10.236 -4.460 1.00 90.75 144 GLY A O 1
ATOM 1152 N N . ASP A 1 145 ? 26.522 9.684 -5.934 1.00 90.25 145 ASP A N 1
ATOM 1153 C CA . ASP A 1 145 ? 26.006 10.446 -7.075 1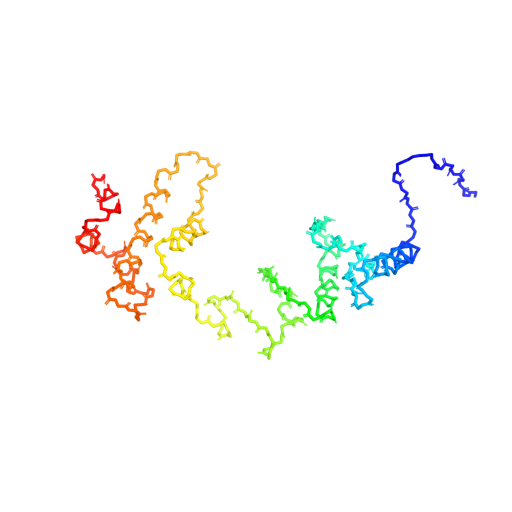.00 90.25 145 ASP A CA 1
ATOM 1154 C C . ASP A 1 145 ? 24.814 9.727 -7.750 1.00 90.25 145 ASP A C 1
ATOM 1156 O O . ASP A 1 145 ? 24.957 8.568 -8.159 1.00 90.25 145 ASP A O 1
ATOM 1160 N N . PRO A 1 146 ? 23.644 10.381 -7.905 1.00 93.31 146 PRO A N 1
ATOM 1161 C CA . PRO A 1 146 ? 22.485 9.804 -8.582 1.00 93.31 146 PRO A CA 1
ATOM 1162 C C . PRO A 1 146 ? 22.602 9.768 -10.115 1.00 93.31 146 PRO A C 1
ATOM 1164 O O . PRO A 1 146 ? 21.662 9.295 -10.757 1.00 93.31 146 PRO A O 1
ATOM 1167 N N . TYR A 1 147 ? 23.700 10.239 -10.719 1.00 93.00 147 TYR A N 1
ATOM 1168 C CA . TYR A 1 147 ? 23.883 10.331 -12.175 1.00 93.00 147 TYR A CA 1
ATOM 1169 C C . TYR A 1 147 ? 23.400 9.085 -12.933 1.00 93.00 147 TYR A C 1
ATOM 1171 O O . TYR A 1 147 ? 22.516 9.187 -13.783 1.00 93.00 147 TYR A O 1
ATOM 1179 N N . TRP A 1 148 ? 23.883 7.895 -12.564 1.00 91.62 148 TRP A N 1
ATOM 1180 C CA . TRP A 1 148 ? 23.500 6.642 -13.230 1.00 91.62 148 TRP A CA 1
ATOM 1181 C C . TRP A 1 148 ? 22.020 6.290 -13.060 1.00 91.62 148 TRP A C 1
ATOM 1183 O O . TRP A 1 148 ? 21.406 5.734 -13.968 1.00 91.62 148 TRP A O 1
ATOM 1193 N N . THR A 1 149 ? 21.422 6.655 -11.924 1.00 94.62 149 THR A N 1
ATOM 1194 C CA . THR A 1 149 ? 19.984 6.457 -11.688 1.00 94.62 149 THR A CA 1
ATOM 1195 C C . THR A 1 149 ? 19.167 7.402 -12.568 1.00 94.62 149 THR A C 1
ATOM 1197 O O . THR A 1 149 ? 18.184 6.987 -13.174 1.00 94.62 149 THR A O 1
ATOM 1200 N N . ASN A 1 150 ? 19.598 8.657 -12.709 1.00 94.38 150 ASN A N 1
ATOM 1201 C CA . ASN A 1 150 ? 18.933 9.645 -13.561 1.00 94.38 150 ASN A CA 1
ATOM 1202 C C . ASN A 1 150 ? 19.047 9.298 -1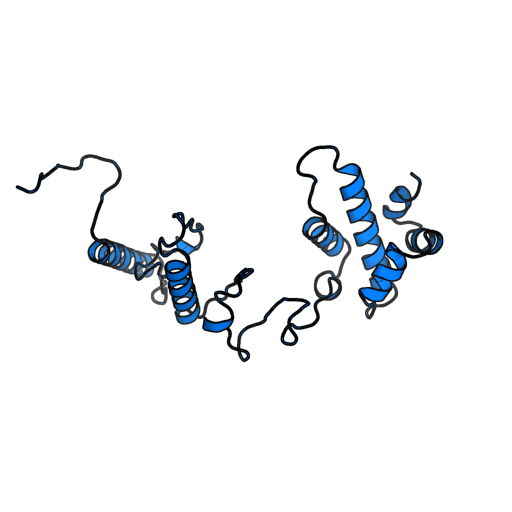5.051 1.00 94.38 150 ASN A C 1
ATOM 1204 O O . ASN A 1 150 ? 18.073 9.437 -15.795 1.00 94.38 150 ASN A O 1
ATOM 1208 N N . VAL A 1 151 ? 20.207 8.789 -15.473 1.00 93.19 151 VAL A N 1
ATOM 1209 C CA . VAL A 1 151 ? 20.418 8.234 -16.815 1.00 93.19 151 VAL A CA 1
ATOM 1210 C C . VAL A 1 151 ? 19.466 7.061 -17.062 1.00 93.19 151 VAL A C 1
ATOM 1212 O O . VAL A 1 151 ? 18.742 7.071 -18.056 1.00 93.19 151 VAL A O 1
ATOM 1215 N N . ALA A 1 152 ? 19.389 6.100 -16.134 1.00 93.94 152 ALA A N 1
ATOM 1216 C CA . ALA A 1 152 ? 18.490 4.952 -16.252 1.00 93.94 152 ALA A CA 1
ATOM 1217 C C . ALA A 1 152 ? 17.011 5.364 -16.327 1.00 93.94 152 ALA A C 1
ATOM 1219 O O . ALA A 1 152 ? 16.285 4.870 -17.188 1.00 93.94 152 ALA A O 1
ATOM 1220 N N . ARG A 1 153 ? 16.575 6.317 -15.488 1.00 95.69 153 ARG A N 1
ATOM 1221 C CA . ARG A 1 153 ? 15.212 6.878 -15.529 1.00 95.69 153 ARG A CA 1
ATOM 1222 C C . ARG A 1 153 ? 14.902 7.500 -16.886 1.00 95.69 153 ARG A C 1
ATOM 1224 O O . ARG A 1 153 ? 13.859 7.204 -17.460 1.00 95.69 153 ARG A O 1
ATOM 1231 N N . SER A 1 154 ? 15.821 8.318 -17.402 1.00 94.56 154 SER A N 1
ATOM 1232 C CA . SER A 1 154 ? 15.650 9.007 -18.685 1.00 94.56 154 SER A CA 1
ATOM 1233 C C . SER A 1 154 ? 15.565 8.017 -19.844 1.00 94.56 154 SER A C 1
ATOM 1235 O O . SER A 1 154 ? 14.662 8.120 -20.670 1.00 94.56 154 SER A O 1
ATOM 1237 N N . LEU A 1 155 ? 16.471 7.033 -19.889 1.00 94.44 155 LEU A N 1
ATOM 1238 C CA . LEU A 1 155 ? 16.456 5.987 -20.912 1.00 94.44 155 LEU A CA 1
ATOM 1239 C C . LEU A 1 155 ? 15.166 5.168 -20.847 1.00 94.44 155 LEU A C 1
ATOM 1241 O O . LEU A 1 155 ? 14.524 4.979 -21.877 1.00 94.44 155 LEU A O 1
ATOM 1245 N N . PHE A 1 156 ? 14.759 4.724 -19.657 1.00 96.38 156 PHE A N 1
ATOM 1246 C CA . PHE A 1 156 ? 13.530 3.954 -19.475 1.00 96.38 156 PHE A CA 1
ATOM 1247 C C . PHE A 1 156 ? 12.288 4.740 -19.913 1.00 96.38 156 PHE A C 1
ATOM 1249 O O . PHE A 1 156 ? 11.510 4.240 -20.724 1.00 96.38 156 PHE A O 1
ATOM 1256 N N . SER A 1 157 ? 12.138 5.974 -19.423 1.00 96.81 157 SER A N 1
ATOM 1257 C CA . SER A 1 157 ? 10.991 6.841 -19.711 1.00 96.81 157 SER A CA 1
ATOM 1258 C C . SER A 1 157 ? 10.857 7.121 -21.208 1.00 96.81 157 SER A C 1
ATOM 1260 O O . SER A 1 157 ? 9.826 6.814 -21.808 1.00 96.81 157 SER A O 1
ATOM 1262 N N . TRP A 1 158 ? 11.928 7.597 -21.855 1.00 95.94 158 TRP A N 1
ATOM 1263 C CA . TRP A 1 158 ? 11.888 7.899 -23.286 1.00 95.94 158 TRP A CA 1
ATOM 1264 C C . TRP A 1 158 ? 11.720 6.664 -24.158 1.00 95.94 158 TRP A C 1
ATOM 1266 O O . TRP A 1 158 ? 11.011 6.736 -25.157 1.00 95.94 158 TRP A O 1
ATOM 1276 N N . THR A 1 159 ? 12.338 5.539 -23.796 1.00 96.00 159 THR A N 1
ATOM 1277 C CA . THR A 1 159 ? 12.182 4.294 -24.559 1.00 96.00 159 THR A CA 1
ATOM 1278 C C . THR A 1 159 ? 10.731 3.842 -24.541 1.00 96.00 159 THR A C 1
ATOM 1280 O O . THR A 1 159 ? 10.153 3.611 -25.600 1.00 96.00 159 THR A O 1
ATOM 1283 N N . CYS A 1 160 ? 10.122 3.766 -23.357 1.00 97.19 160 CYS A N 1
ATOM 1284 C CA . CYS A 1 160 ? 8.742 3.313 -23.236 1.00 97.19 160 CYS A CA 1
ATOM 1285 C C . CYS A 1 160 ? 7.767 4.292 -23.900 1.00 97.19 160 CYS A C 1
ATOM 1287 O O . CYS A 1 160 ? 6.909 3.858 -24.664 1.00 97.19 160 CYS A O 1
ATOM 1289 N N . PHE A 1 161 ? 7.956 5.600 -23.702 1.00 96.75 161 PHE A N 1
ATOM 1290 C CA . PHE A 1 161 ? 7.128 6.623 -24.339 1.00 96.75 161 PHE A CA 1
ATOM 1291 C C . PHE A 1 161 ? 7.225 6.581 -25.873 1.00 96.75 161 PHE A C 1
ATOM 1293 O O . PHE A 1 161 ? 6.206 6.523 -26.553 1.00 96.75 161 PHE A O 1
ATOM 1300 N N . GLN A 1 162 ? 8.435 6.533 -26.444 1.00 95.69 162 GLN A N 1
ATOM 1301 C CA . GLN A 1 162 ? 8.612 6.479 -27.902 1.00 95.69 162 GLN A CA 1
ATOM 1302 C C . GLN A 1 162 ? 8.031 5.208 -28.523 1.00 95.69 162 GLN A C 1
ATOM 1304 O O . GLN A 1 162 ? 7.524 5.254 -29.643 1.00 95.69 162 GLN A O 1
ATOM 1309 N N . LEU A 1 163 ? 8.116 4.071 -27.829 1.00 96.12 163 LEU A N 1
ATOM 1310 C CA . LEU A 1 163 ? 7.498 2.840 -28.310 1.00 96.12 163 LEU A CA 1
ATOM 1311 C C . LEU A 1 163 ? 5.968 2.912 -28.236 1.00 96.12 163 LEU A C 1
ATOM 1313 O O . LEU A 1 163 ? 5.321 2.524 -29.201 1.00 96.12 163 LEU A O 1
ATOM 1317 N N . GLN A 1 164 ? 5.407 3.470 -27.159 1.00 96.75 164 GLN A N 1
ATOM 1318 C CA . GLN A 1 164 ? 3.961 3.659 -26.995 1.00 96.75 164 GLN A CA 1
ATOM 1319 C C . GLN A 1 164 ? 3.365 4.589 -28.063 1.00 96.75 164 GLN A C 1
ATOM 1321 O O . GLN A 1 164 ? 2.290 4.310 -28.586 1.00 96.75 164 GLN A O 1
ATOM 1326 N N . GLU A 1 165 ? 4.079 5.658 -28.429 1.00 95.12 165 GLU A N 1
ATOM 1327 C CA . GLU A 1 165 ? 3.665 6.583 -29.498 1.00 95.12 165 GLU A CA 1
ATOM 1328 C C . GLU A 1 165 ? 3.654 5.920 -30.884 1.00 95.12 165 GLU A C 1
ATOM 1330 O O . GLU A 1 165 ? 2.895 6.314 -31.770 1.00 95.12 165 GLU A O 1
ATOM 1335 N N . ARG A 1 166 ? 4.513 4.915 -31.096 1.00 94.94 166 ARG A N 1
ATOM 1336 C CA . ARG A 1 166 ? 4.589 4.161 -32.357 1.00 94.94 166 ARG A CA 1
ATOM 1337 C C . ARG A 1 166 ? 3.579 3.024 -32.408 1.00 94.94 166 ARG A C 1
ATOM 1339 O O . ARG A 1 166 ? 3.034 2.753 -33.476 1.00 94.94 166 ARG A O 1
ATOM 1346 N N . ASP A 1 167 ? 3.367 2.361 -31.278 1.00 96.12 167 ASP A N 1
ATOM 1347 C CA . ASP A 1 167 ? 2.432 1.258 -31.122 1.00 96.12 167 ASP A CA 1
ATOM 1348 C C . ASP A 1 167 ? 1.718 1.340 -29.759 1.00 96.12 167 ASP A C 1
ATOM 1350 O O . ASP A 1 167 ? 2.310 1.019 -28.723 1.00 96.12 167 ASP A O 1
ATOM 1354 N N . PRO A 1 168 ? 0.421 1.698 -29.740 1.00 93.06 168 PRO A N 1
ATOM 1355 C CA . PRO A 1 168 ? -0.391 1.696 -28.524 1.00 93.06 168 PRO A CA 1
ATOM 1356 C C . PRO A 1 168 ? -0.514 0.324 -27.840 1.00 93.06 168 PRO A C 1
ATOM 1358 O O . PRO A 1 168 ? -0.953 0.259 -26.689 1.00 93.06 168 PRO A O 1
ATOM 1361 N N . HIS A 1 169 ? -0.169 -0.765 -28.534 1.00 94.88 169 HIS A N 1
ATOM 1362 C CA . HIS A 1 169 ? -0.219 -2.139 -28.034 1.00 94.88 169 HIS A CA 1
ATOM 1363 C C . HIS A 1 169 ? 1.148 -2.702 -27.628 1.00 94.88 169 HIS A C 1
ATOM 1365 O O . HIS A 1 169 ? 1.229 -3.892 -27.311 1.00 94.88 169 HIS A O 1
ATOM 1371 N N . VAL A 1 170 ? 2.196 -1.868 -27.588 1.00 96.44 170 VAL A N 1
ATOM 1372 C CA . VAL A 1 170 ? 3.535 -2.294 -27.171 1.00 96.44 170 VAL A CA 1
ATOM 1373 C C . VAL A 1 170 ? 3.515 -3.016 -25.820 1.00 96.44 170 VAL A C 1
ATOM 1375 O O . VAL A 1 170 ? 2.842 -2.628 -24.858 1.00 96.44 170 VAL A O 1
ATOM 1378 N N . THR A 1 171 ? 4.303 -4.080 -25.742 1.00 95.81 171 THR A N 1
ATOM 1379 C CA . THR A 1 171 ? 4.464 -4.892 -24.537 1.00 95.81 171 THR A CA 1
ATOM 1380 C C . THR A 1 171 ? 5.706 -4.500 -23.735 1.00 95.81 171 THR A C 1
ATOM 1382 O O . THR A 1 171 ? 6.695 -3.984 -24.260 1.00 95.81 171 THR A O 1
ATOM 1385 N N . LEU A 1 172 ? 5.701 -4.819 -22.436 1.00 95.12 172 LEU A N 1
ATOM 1386 C CA . LEU A 1 172 ? 6.895 -4.661 -21.602 1.00 95.12 172 LEU A CA 1
ATOM 1387 C C . LEU A 1 172 ? 8.076 -5.487 -22.136 1.00 95.12 172 LEU A C 1
ATOM 1389 O O . LEU A 1 172 ? 9.205 -5.014 -22.101 1.00 95.12 172 LEU A O 1
ATOM 1393 N N . ASP A 1 173 ? 7.828 -6.685 -22.668 1.00 95.88 173 ASP A N 1
ATOM 1394 C CA . ASP A 1 173 ? 8.878 -7.530 -23.246 1.00 95.88 173 ASP A CA 1
ATOM 1395 C C . ASP A 1 173 ? 9.569 -6.859 -24.445 1.00 95.88 173 ASP A C 1
ATOM 1397 O O . ASP A 1 173 ? 10.795 -6.862 -24.543 1.00 95.88 173 ASP A O 1
ATOM 1401 N N . GLU A 1 174 ? 8.809 -6.203 -25.324 1.00 95.69 174 GLU A N 1
ATOM 1402 C CA . GLU A 1 174 ? 9.381 -5.428 -26.429 1.00 95.69 174 GLU A CA 1
ATOM 1403 C C . GLU A 1 174 ? 10.224 -4.258 -25.924 1.00 95.69 174 GLU A C 1
ATOM 1405 O O . GLU A 1 174 ? 11.356 -4.086 -26.378 1.00 95.69 174 GLU A O 1
ATOM 1410 N N . ALA A 1 175 ? 9.732 -3.499 -24.942 1.00 96.19 175 ALA A N 1
ATOM 1411 C CA . ALA A 1 175 ? 10.504 -2.413 -24.340 1.00 96.19 175 ALA A CA 1
ATOM 1412 C C . ALA A 1 175 ? 11.811 -2.915 -23.700 1.00 96.19 175 ALA A C 1
ATOM 1414 O O . ALA A 1 175 ? 12.872 -2.317 -23.889 1.00 96.19 175 ALA A O 1
ATOM 1415 N N . LEU A 1 176 ? 11.767 -4.053 -23.001 1.00 95.44 176 LEU A N 1
ATOM 1416 C CA . LEU A 1 176 ? 12.951 -4.686 -22.416 1.00 95.44 176 LEU A CA 1
ATOM 1417 C C . LEU A 1 176 ? 13.939 -5.159 -23.491 1.00 95.44 176 LEU A C 1
ATOM 1419 O O . LEU A 1 176 ? 15.146 -4.989 -23.313 1.00 95.44 176 LEU A O 1
ATOM 1423 N N . ARG A 1 177 ? 13.460 -5.679 -24.630 1.00 95.75 177 ARG A N 1
ATOM 1424 C CA . ARG A 1 177 ? 14.318 -6.027 -25.775 1.00 95.75 177 ARG A CA 1
ATOM 1425 C C . ARG A 1 177 ? 15.052 -4.810 -26.346 1.00 95.75 177 ARG A C 1
ATOM 1427 O O . ARG A 1 177 ? 16.200 -4.960 -26.752 1.00 95.75 177 ARG A O 1
ATOM 1434 N N . PHE A 1 178 ? 14.453 -3.617 -26.332 1.00 94.88 178 PHE A N 1
ATOM 1435 C CA . PHE A 1 178 ? 15.160 -2.378 -26.692 1.00 94.88 178 PHE A CA 1
ATOM 1436 C C . PHE A 1 178 ? 16.185 -1.955 -25.632 1.00 94.88 178 PHE A C 1
ATOM 1438 O O . PHE A 1 178 ? 17.305 -1.588 -25.982 1.00 94.88 178 PHE A O 1
ATOM 1445 N N . LEU A 1 179 ? 15.824 -2.015 -24.346 1.00 94.50 179 LEU A N 1
ATOM 1446 C CA . LEU A 1 179 ? 16.678 -1.558 -23.241 1.00 94.50 179 LEU A CA 1
ATOM 1447 C C . LEU A 1 179 ? 17.908 -2.449 -23.013 1.00 94.50 179 LEU A C 1
ATOM 1449 O O . LEU A 1 179 ? 18.979 -1.942 -22.691 1.00 94.50 179 LEU A O 1
ATOM 1453 N N . PHE A 1 180 ? 17.757 -3.764 -23.178 1.00 94.50 180 PHE A N 1
ATOM 1454 C CA . PHE A 1 180 ? 18.809 -4.756 -22.918 1.00 94.50 180 PHE A CA 1
ATOM 1455 C C . PHE A 1 180 ? 19.374 -5.404 -24.193 1.00 94.50 180 PHE A C 1
ATOM 1457 O O . PHE A 1 180 ? 20.257 -6.258 -24.113 1.00 94.50 180 PHE A O 1
ATOM 1464 N N . GLY A 1 181 ? 18.862 -5.020 -25.364 1.00 92.12 181 GLY A N 1
ATOM 1465 C CA . GLY A 1 181 ? 19.321 -5.495 -26.667 1.00 92.12 181 GLY A CA 1
ATOM 1466 C C . GLY A 1 181 ? 20.476 -4.673 -27.256 1.00 92.12 181 GLY A C 1
ATOM 1467 O O . GLY A 1 181 ? 21.189 -3.965 -26.542 1.00 92.12 181 GLY A O 1
ATOM 1468 N N . PRO A 1 182 ? 20.697 -4.760 -28.583 1.00 92.94 182 PRO A N 1
ATOM 1469 C CA . PRO A 1 182 ? 21.772 -4.037 -29.253 1.00 92.94 182 PRO A CA 1
ATOM 1470 C C . PRO A 1 182 ? 21.615 -2.521 -29.118 1.00 92.94 182 PRO A C 1
ATOM 1472 O O . PRO A 1 182 ? 20.614 -1.941 -29.543 1.00 92.94 182 PRO A O 1
ATOM 1475 N N . THR A 1 183 ? 22.649 -1.848 -28.618 1.00 89.25 183 THR A N 1
ATOM 1476 C CA . THR A 1 183 ? 22.556 -0.429 -28.246 1.00 89.25 183 THR A CA 1
ATOM 1477 C C . THR A 1 183 ? 22.279 0.502 -29.427 1.00 89.25 183 THR A C 1
ATOM 1479 O O . THR A 1 183 ? 21.660 1.547 -29.261 1.00 89.25 183 THR A O 1
ATOM 1482 N N . GLN A 1 184 ? 22.644 0.097 -30.646 1.00 89.88 184 GLN A N 1
ATOM 1483 C CA . GLN A 1 184 ? 22.327 0.845 -31.863 1.00 89.88 184 GLN A CA 1
ATOM 1484 C C . GLN A 1 184 ? 20.812 1.004 -32.084 1.00 89.88 184 GLN A C 1
ATOM 1486 O O . GLN A 1 184 ? 20.379 2.053 -32.559 1.00 89.88 184 GLN A O 1
ATOM 1491 N N . GLN A 1 185 ? 20.006 -0.002 -31.729 1.00 88.38 185 GLN A N 1
ATOM 1492 C CA . GLN A 1 185 ? 18.546 0.060 -31.873 1.00 88.38 185 GLN A CA 1
ATOM 1493 C C . GLN A 1 185 ? 17.945 1.067 -30.891 1.00 88.38 185 GLN A C 1
ATOM 1495 O O . GLN A 1 185 ? 17.117 1.892 -31.275 1.00 88.38 185 GLN A O 1
ATOM 1500 N N . LEU A 1 186 ? 18.423 1.045 -29.645 1.00 90.06 186 LEU A N 1
ATOM 1501 C CA . LEU A 1 186 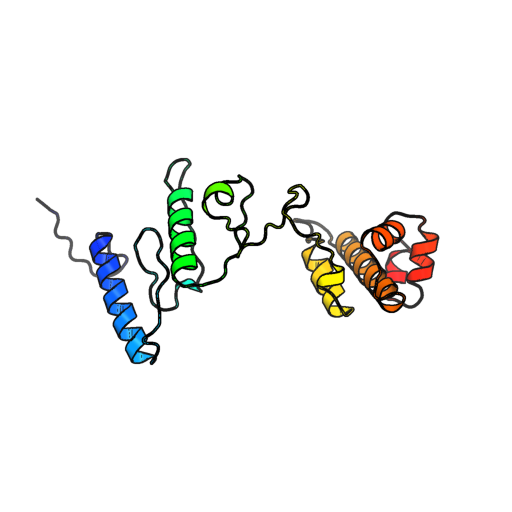? 18.053 2.019 -28.624 1.00 90.06 186 LEU A CA 1
ATOM 1502 C C . LEU A 1 186 ? 18.456 3.442 -29.039 1.00 90.06 186 LEU A C 1
ATOM 1504 O O . LEU A 1 186 ? 17.642 4.359 -28.990 1.00 90.06 186 LEU A O 1
ATOM 1508 N N . ALA A 1 187 ? 19.685 3.622 -29.527 1.00 89.00 187 ALA A N 1
ATOM 1509 C CA . ALA A 1 187 ? 20.181 4.914 -29.995 1.00 89.00 187 ALA A CA 1
ATOM 1510 C C . ALA A 1 187 ? 19.311 5.494 -31.120 1.00 89.00 187 ALA A C 1
ATOM 1512 O O . ALA A 1 187 ? 18.960 6.670 -31.078 1.00 89.00 187 ALA A O 1
ATOM 1513 N N . GLN A 1 188 ? 18.936 4.663 -32.100 1.00 89.81 188 GLN A N 1
ATOM 1514 C CA . GLN A 1 188 ? 18.062 5.048 -33.212 1.00 89.81 188 GLN A CA 1
ATOM 1515 C C . GLN A 1 188 ? 16.647 5.407 -32.751 1.00 89.81 188 GLN A C 1
ATOM 1517 O O . GLN A 1 188 ? 16.058 6.355 -33.270 1.00 89.81 188 GLN A O 1
ATOM 1522 N N . LEU A 1 189 ? 16.099 4.667 -31.784 1.00 90.62 189 LEU A N 1
ATOM 1523 C CA . LEU A 1 189 ? 14.788 4.952 -31.202 1.00 90.62 189 LEU A CA 1
ATOM 1524 C C . LEU A 1 189 ? 14.763 6.324 -30.515 1.00 90.62 189 LEU A C 1
ATOM 1526 O O . LEU A 1 189 ? 13.773 7.040 -30.630 1.00 90.62 189 LEU A O 1
ATOM 1530 N N . LEU A 1 190 ? 15.850 6.685 -29.833 1.00 90.56 190 LEU A N 1
ATOM 1531 C CA . LEU A 1 190 ? 15.923 7.874 -28.987 1.00 90.56 190 LEU A CA 1
ATOM 1532 C C . LEU A 1 190 ? 16.376 9.149 -29.714 1.00 90.56 190 LEU A C 1
ATOM 1534 O O . LEU A 1 190 ? 16.432 10.205 -29.079 1.00 90.56 190 LEU A O 1
ATOM 1538 N N . VAL A 1 191 ? 16.696 9.097 -31.012 1.00 89.06 191 VAL A N 1
ATOM 1539 C CA . VAL A 1 191 ? 17.126 10.280 -31.783 1.00 89.06 191 VAL A CA 1
ATOM 1540 C C . VAL A 1 191 ? 16.105 11.416 -31.647 1.00 89.06 191 VAL A C 1
ATOM 1542 O O . VAL A 1 191 ? 14.923 11.235 -31.918 1.00 89.06 191 VAL A O 1
ATOM 1545 N N . GLY A 1 192 ? 16.573 12.604 -31.251 1.00 79.56 192 GLY A N 1
ATOM 1546 C CA . GLY A 1 192 ? 15.727 13.794 -31.082 1.00 79.56 192 GLY A CA 1
ATOM 1547 C C . GLY A 1 192 ? 15.056 13.924 -29.709 1.00 79.56 192 GLY A C 1
ATOM 1548 O O . GLY A 1 192 ? 14.366 14.912 -29.473 1.00 79.56 192 GLY A O 1
ATOM 1549 N N . THR A 1 193 ? 15.284 12.978 -28.793 1.00 82.56 193 THR A N 1
ATOM 1550 C CA . THR A 1 193 ? 14.815 13.040 -27.397 1.00 82.56 193 THR A CA 1
ATOM 1551 C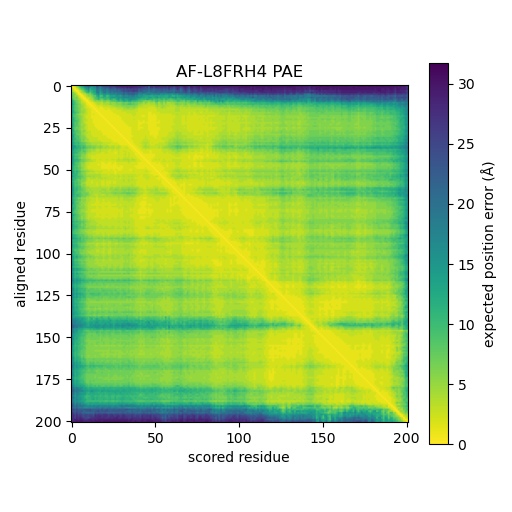 C . THR A 1 193 ? 15.941 13.463 -26.451 1.00 82.56 193 THR A C 1
ATOM 1553 O O . THR A 1 193 ? 17.119 13.330 -26.782 1.00 82.56 193 THR A O 1
ATOM 1556 N N . THR A 1 194 ? 15.627 13.912 -25.229 1.00 73.62 194 THR A N 1
ATOM 1557 C CA . THR A 1 194 ? 16.684 14.163 -24.227 1.00 73.62 194 THR A CA 1
ATOM 1558 C C . THR A 1 194 ? 17.382 12.869 -23.780 1.00 73.62 194 THR A C 1
ATOM 1560 O O . THR A 1 194 ? 18.531 12.916 -23.342 1.00 73.62 194 THR A O 1
ATOM 1563 N N . GLY A 1 195 ? 16.756 11.703 -23.991 1.00 62.53 195 GLY A N 1
ATOM 1564 C CA . GLY A 1 195 ? 17.360 10.385 -23.781 1.00 62.53 195 GLY A CA 1
ATOM 1565 C C . GLY A 1 195 ? 18.534 10.066 -24.715 1.00 62.53 195 GLY A C 1
ATOM 1566 O O . GLY A 1 195 ? 19.374 9.242 -24.362 1.00 62.53 195 GLY A O 1
ATOM 1567 N N . SER A 1 196 ? 18.676 10.741 -25.864 1.00 65.75 196 SER A N 1
ATOM 1568 C CA . SER A 1 196 ? 19.806 10.489 -26.774 1.00 65.75 196 SER A CA 1
ATOM 1569 C C . SER A 1 196 ? 21.155 10.937 -26.203 1.00 65.75 196 SER A C 1
ATOM 1571 O O . SER A 1 196 ? 22.190 10.403 -26.594 1.00 65.75 196 SER A O 1
ATOM 1573 N N . GLN A 1 197 ? 21.168 11.913 -25.286 1.00 59.44 197 GLN A N 1
ATOM 1574 C CA . GLN A 1 197 ? 22.407 12.416 -24.678 1.00 59.44 197 GLN A CA 1
ATOM 1575 C C . GLN A 1 197 ? 22.970 11.481 -23.599 1.00 59.44 197 GLN A C 1
ATOM 1577 O O . GLN A 1 197 ? 24.160 11.539 -23.306 1.00 59.44 197 GLN A O 1
ATOM 1582 N N . ALA A 1 198 ? 22.143 10.584 -23.056 1.00 57.12 198 ALA A N 1
ATOM 1583 C CA . ALA A 1 198 ? 22.539 9.593 -22.058 1.00 57.12 198 ALA A CA 1
ATOM 1584 C C . ALA A 1 198 ? 23.375 8.429 -22.629 1.00 57.12 198 ALA A C 1
ATOM 1586 O O . ALA A 1 198 ? 24.042 7.733 -21.873 1.00 57.12 198 ALA A O 1
ATOM 1587 N N . HIS A 1 199 ? 23.347 8.210 -23.948 1.00 48.56 199 HIS A N 1
ATOM 1588 C CA . HIS A 1 199 ? 24.051 7.110 -24.620 1.00 48.56 199 HIS A CA 1
ATOM 1589 C C . HIS A 1 199 ? 25.478 7.475 -25.092 1.00 48.56 199 HIS A C 1
ATOM 1591 O O . HIS A 1 199 ? 26.223 6.606 -25.531 1.00 48.56 199 HIS A O 1
ATOM 1597 N N . LEU A 1 200 ? 25.877 8.750 -25.014 1.00 44.56 200 LEU A N 1
ATOM 1598 C CA . LEU A 1 200 ? 27.162 9.253 -25.532 1.00 44.56 200 LEU A CA 1
ATOM 1599 C C . LEU A 1 200 ? 28.305 9.266 -24.492 1.00 44.56 200 LEU A C 1
ATOM 1601 O O . LEU A 1 200 ? 29.318 9.927 -24.724 1.00 44.56 200 LEU A O 1
ATOM 1605 N N . GLY A 1 201 ? 28.136 8.576 -23.360 1.00 39.19 201 GLY A N 1
ATOM 1606 C CA . GLY A 1 201 ? 29.117 8.467 -22.272 1.00 39.19 201 GLY A CA 1
ATOM 1607 C C . GLY A 1 201 ? 29.725 7.079 -22.147 1.00 39.19 201 GLY A C 1
ATOM 1608 O O . GLY A 1 201 ? 29.000 6.097 -22.422 1.00 39.19 201 GLY A O 1
#

Mean predicted aligned error: 6.56 Å

pLDDT: mean 91.78, std 10.29, range [39.19, 97.88]

Sequence (201 aa):
SKLKTRQIRGQTVTSAPLLAREVTEFNTEEAKRLNRPQHIAAKLVDVPYPFDTEMEHTLVVGGPGSGKTVALDKLILSIRERGDRGIVYDPELTFIPKHFDPETDVIINPFDDRSPSWSPFFDAKDHVEWDRLAHGLFKDPKSGDPYWTNVARSLFSWTCFQLQERDPHVTLDEALRFLFGPTQQLAQLLVGTTGSQAHLG

Secondary structure (DSSP, 8-state):
--------SSPPP--HHHHHHHHHHHHHHHHHHTT-TT----EETTEEPPTTGGGG-------TTSSHHHHHHHHHHHHHHTT-------TTSSSHHHH--TTT-----TT-TTSPP--GGGT--SHHHHHHHHHHHSPPPSSS--HHHHHHHHHHHHHHHHHHHH-TT--HHHHHHHHHS-HHHHHHHTTTSGGGGGG--

Nearest PDB structures (foldseek):
  1e9s-assembly2_K  TM=8.262E-01  e=1.956E-05  Escherichia coli
  1e9s-assembly2_J  TM=8.519E-01  e=3.800E-05  Escherichia coli
  1e9s-assembly1_D  TM=8.454E-01  e=3.999E-05  Escherichia coli
  1e9s-assembly1_F  TM=8.303E-01  e=4.661E-05  Escherichia coli
  1e9s-assembly1_B  TM=8.390E-01  e=7.014E-05  Escherichia coli

InterPro domains:
  IPR019476 Type IV secretion system coupling protein TraD, DNA-binding domain [PF10412] (45-196)
  IPR027417 P-loop containing nucleoside triphosphate hydrolase [G3DSA:3.40.50.300] (1-196)
  IPR027417 P-loop containing nucleoside triphosphate hydrolase [SSF52540] (38-191)
  IPR051539 Type IV secretion system coupling protein TraD/TraG/VirD4-like [PTHR37937] (43-191)

Radius of gyration: 25.41 Å; Cα contacts (8 Å, |Δi|>4): 161; chains: 1; bounding box: 53×37×82 Å

Organism: Pseudogymnoascus destructans (strain ATCC MYA-4855 / 20631-21) (NCBI:txid658429)

Solvent-accessible surface area (backbone atoms only — not comparable to full-atom values): 12734 Å² total; per-residue (Å²): 135,83,85,83,77,84,84,86,78,81,90,80,89,77,55,69,71,56,50,30,49,54,34,51,54,51,34,54,51,48,21,59,77,69,72,38,83,83,69,72,66,45,27,58,69,85,29,52,45,47,73,81,46,75,77,72,67,85,90,88,84,75,63,91,91,66,47,66,67,60,37,50,55,43,29,54,52,33,36,52,75,68,69,53,88,83,86,82,90,55,92,79,60,71,50,57,86,77,66,69,42,86,90,82,51,82,56,87,43,100,91,42,93,81,25,70,92,81,55,71,73,78,77,34,86,51,66,69,44,26,47,53,50,26,57,69,72,57,64,77,64,96,68,81,81,50,62,68,54,54,43,50,31,39,43,52,24,49,50,49,44,55,45,40,75,75,33,88,80,64,49,67,68,58,49,49,49,42,74,74,41,65,64,68,60,38,51,65,69,27,63,95,45,82,39,42,68,63,72,78,114